Protein 5BQ1 (pdb70)

InterPro domains:
  IPR001765 Carbonic anhydrase [PF00484] (37-188)
  IPR001765 Carbonic anhydrase [PTHR11002] (2-195)
  IPR001765 Carbonic anhydrase [SM00947] (30-193)
  IPR015892 Carbonic anhydrase, prokaryotic-like, conserved site [PS00705] (82-102)
  IPR036874 Carbonic anhydrase superfamily [G3DSA:3.40.1050.10] (1-209)
  IPR036874 Carbonic anhydrase superfamily [SSF53056] (1-202)

CATH classification: 3.40.1050.10

Foldseek 3Di:
DVVVVVVVVVVVVVVVCVVPVCPCVVLVVDQAAQEEEQEAPPPLCDPCVLVVHDPRHYHYDHYQLRADDDPDVVVVVSLLCCCPPNNHQEYEREYEQPRPLLLVLVDDDDPPPCCVVSVVLVVQCVVCVVVLVVDDDSSSSSRVSSQSRQLVRLLVSCLDPSNQQCVVVPRFHKYFGWYAYSPPSDIGGPPNIDTHQVPDDPVRRDDHD

Organism: Pseudomonas aeruginosa (strain ATCC 15692 / DSM 22644 / CIP 104116 / JCM 14847 / LMG 12228 / 1C / PRS 101 / PAO1) (NCBI:txid208964)

Sequence (209 aa):
ALQQLFENNVRWAEAIKQEDPDFFAKLARQQTPEYLWIGCSDARVPANEIVGMLPGDLFVHRNVANVVLHTDLNCLSVIQFAVDVLKVKHILVTGHYGCGGVRASLHNDQLGLIDGWLRSIRDLAYEYREHLEQLPTEEERVDRLCELNVIQQVANVSHTSIVQNAWHRGQSLSVHGCIYGIKDGLWKNLNVTVSGLDQLPPQYRLSPL

Radius of gyration: 18.92 Å; Cα contacts (8 Å, |Δi|>4): 312; chains: 1; bounding box: 47×46×44 Å

B-factor: mean 32.31, std 11.55, range [16.68, 88.4]

Solvent-accessible surface area: 12139 Å² total; per-residue (Å²): 124,124,114,80,112,123,78,61,78,78,140,124,18,99,64,40,102,160,94,66,101,89,39,60,55,160,67,90,202,131,91,90,6,99,68,0,0,0,0,9,57,27,92,136,0,38,6,47,126,33,35,62,65,108,54,40,47,22,40,67,16,76,16,59,0,2,0,7,42,142,131,24,128,98,1,49,59,26,0,90,89,0,0,49,90,29,111,0,95,55,0,12,0,1,2,1,39,18,0,43,12,2,76,16,3,53,72,138,95,168,94,40,182,65,49,40,71,11,125,41,0,95,86,6,9,144,105,80,116,100,79,7,56,139,42,110,67,70,75,69,90,0,35,74,0,2,30,10,1,0,60,52,0,3,36,22,0,1,37,26,56,22,0,0,32,0,22,62,124,67,29,72,3,16,0,31,0,6,0,22,6,51,172,90,41,119,85,101,75,33,120,41,50,19,56,12,46,113,96,8,63,106,154,107,108,82,96,98,196

Nearest PDB structures (foldseek):
  5bq1-assembly1_A  TM=1.005E+00  e=5.517E-43  Pseudomonas aeruginosa
  5jj8-assembly1_A  TM=1.000E+00  e=1.913E-41  Pseudomonas aeruginosa
  4o1k-assembly1_A  TM=9.523E-01  e=3.298E-24  Sordaria macrospora
  7cxy-assembly1_B  TM=9.522E-01  e=6.533E-23  Aspergillus fumigatus Af293
  7cxx-assembly1_A  TM=9.234E-01  e=3.094E-22  Aspergillus fumigatus Af293

Structure (mmCIF, N/CA/C/O backbone):
data_5BQ1
#
_entry.id   5BQ1
#
_cell.length_a   71.874
_cell.length_b   78.114
_cell.length_c   87.707
_cell.angle_alpha   90.000
_cell.angle_beta   90.000
_cell.angle_gamma   90.000
#
_symmetry.space_group_name_H-M   'I 2 2 2'
#
loop_
_entity.id
_entity.type
_entity.pdbx_description
1 polymer 'Carbonic anhydrase'
2 non-polymer 'ZINC ION'
3 non-polymer 'CARBON DIOXIDE'
4 water water
#
loop_
_atom_site.group_PDB
_atom_site.id
_atom_site.type_symbol
_atom_site.label_atom_id
_atom_site.label_alt_id
_atom_site.label_comp_id
_atom_site.label_asym_id
_atom_site.label_entity_id
_atom_site.label_seq_id
_atom_site.pdbx_PDB_ins_code
_atom_site.Cartn_x
_atom_site.Cartn_y
_atom_site.Cartn_z
_atom_site.occupancy
_atom_site.B_iso_or_equiv
_atom_site.auth_seq_id
_atom_site.auth_comp_id
_atom_site.auth_asym_id
_atom_site.auth_atom_id
_atom_site.pdbx_PDB_model_num
ATOM 1 N N . ALA A 1 1 ? -46.478 16.439 -27.001 1.00 70.82 3 ALA A N 1
ATOM 2 C CA . ALA A 1 1 ? -47.069 15.932 -28.235 1.00 72.22 3 ALA A CA 1
ATOM 3 C C . ALA A 1 1 ? -47.474 14.468 -28.089 1.00 70.21 3 ALA A C 1
ATOM 4 O O . ALA A 1 1 ? -47.034 13.617 -28.861 1.00 73.44 3 ALA A O 1
ATOM 6 N N . LEU A 1 2 ? -48.324 14.188 -27.104 1.00 61.72 4 LEU A N 1
ATOM 7 C CA . LEU A 1 2 ? -48.721 12.821 -26.778 1.00 55.23 4 LEU A CA 1
ATOM 8 C C . LEU A 1 2 ? -49.432 12.109 -27.933 1.00 50.10 4 LEU A C 1
ATOM 9 O O . LEU A 1 2 ? -49.249 10.907 -28.136 1.00 46.39 4 LEU A O 1
ATOM 14 N N . GLN A 1 3 ? -50.237 12.850 -28.691 1.00 44.65 5 GLN A N 1
ATOM 15 C CA . GLN A 1 3 ? -51.007 12.270 -29.783 1.00 46.50 5 GLN A CA 1
ATOM 16 C C . GLN A 1 3 ? -50.103 11.597 -30.810 1.00 41.49 5 GLN A C 1
ATOM 17 O O . GLN A 1 3 ? -50.455 10.564 -31.380 1.00 40.88 5 GLN A O 1
ATOM 23 N N . GLN A 1 4 ? -48.935 12.191 -31.036 1.00 42.39 6 GLN A N 1
ATOM 24 C CA . GLN A 1 4 ? -47.965 11.658 -31.985 1.00 40.69 6 GLN A CA 1
ATOM 25 C C . GLN A 1 4 ? -47.531 10.248 -31.593 1.00 34.19 6 GLN A C 1
ATOM 26 O O . GLN A 1 4 ? -47.368 9.372 -32.440 1.00 35.24 6 GLN A O 1
ATOM 32 N N . LEU A 1 5 ? -47.358 10.030 -30.298 1.00 34.02 7 LEU A N 1
ATOM 33 C CA . LEU A 1 5 ? -46.925 8.722 -29.819 1.00 28.85 7 LEU A CA 1
ATOM 34 C C . LEU A 1 5 ? -47.983 7.653 -30.101 1.00 31.90 7 LEU A C 1
ATOM 35 O O . LEU A 1 5 ? -47.653 6.531 -30.486 1.00 31.37 7 LEU A O 1
ATOM 40 N N . PHE A 1 6 ? -49.256 7.996 -29.914 1.00 32.72 8 PHE A N 1
ATOM 41 C CA . PHE A 1 6 ? -50.328 7.064 -30.251 1.00 33.31 8 PHE A CA 1
ATOM 42 C C . PHE A 1 6 ? -50.352 6.775 -31.752 1.00 34.47 8 PHE A C 1
ATOM 43 O O . PHE A 1 6 ? -50.427 5.612 -32.159 1.00 32.49 8 PHE A O 1
ATOM 51 N N . GLU A 1 7 ? -50.265 7.825 -32.566 1.00 33.50 9 GLU A N 1
ATOM 52 C CA . GLU A 1 7 ? -50.260 7.668 -34.015 1.00 39.15 9 GLU A CA 1
ATOM 53 C C . GLU A 1 7 ? -49.071 6.817 -34.448 1.00 35.27 9 GLU A C 1
ATOM 54 O O . GLU A 1 7 ? -49.208 5.952 -35.312 1.00 37.82 9 GLU A O 1
ATOM 60 N N . ASN A 1 8 ? -47.919 7.041 -33.816 1.00 34.38 10 ASN A N 1
ATOM 61 C CA . ASN A 1 8 ? -46.727 6.248 -34.099 1.00 29.75 10 ASN A CA 1
ATOM 62 C C . ASN A 1 8 ? -46.954 4.785 -33.782 1.00 31.11 10 ASN A C 1
ATOM 63 O O . ASN A 1 8 ? -46.525 3.897 -34.5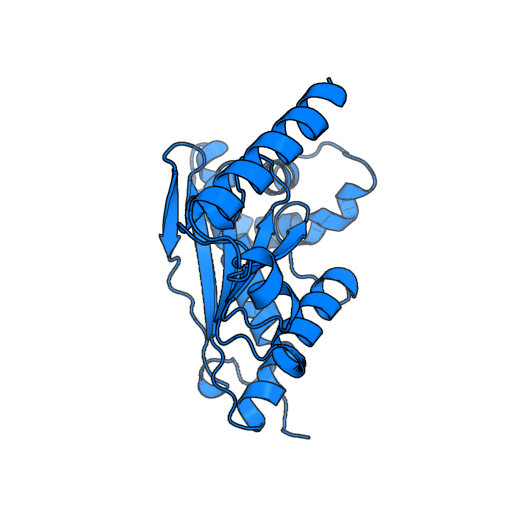29 1.00 32.23 10 ASN A O 1
ATOM 68 N N . ASN A 1 9 ? -47.607 4.540 -32.651 1.00 31.35 11 ASN A N 1
ATOM 69 C CA . ASN A 1 9 ? -47.856 3.173 -32.225 1.00 26.53 11 ASN A CA 1
ATOM 70 C C . ASN A 1 9 ? -48.724 2.411 -33.214 1.00 30.67 11 ASN A C 1
ATOM 71 O O . ASN A 1 9 ? -48.421 1.274 -33.574 1.00 32.25 11 ASN A O 1
ATOM 76 N N . VAL A 1 10 ? -49.812 3.039 -33.641 1.00 31.64 12 VAL A N 1
ATOM 77 C CA . VAL A 1 10 ? -50.706 2.417 -34.616 1.00 31.47 12 VAL A CA 1
ATOM 78 C C . VAL A 1 10 ? -49.965 2.076 -35.908 1.00 33.16 12 VAL A C 1
ATOM 79 O O . VAL A 1 10 ? -50.105 0.978 -36.433 1.00 37.31 12 VAL A O 1
ATOM 83 N N . ARG A 1 11 ? -49.145 2.999 -36.393 1.00 35.58 13 ARG A N 1
ATOM 84 C CA . ARG A 1 11 ? -48.378 2.764 -37.611 1.00 38.66 13 ARG A CA 1
ATOM 85 C C . ARG A 1 11 ? -47.366 1.631 -37.434 1.00 34.16 13 ARG A C 1
ATOM 86 O O . ARG A 1 11 ? -47.188 0.800 -38.328 1.00 38.49 13 ARG A O 1
ATOM 94 N N . TRP A 1 12 ? -46.731 1.589 -36.266 1.00 32.37 14 TRP A N 1
ATOM 95 C CA . TRP A 1 12 ? -45.727 0.579 -35.953 1.00 31.85 14 TRP A CA 1
ATOM 96 C C . TRP A 1 12 ? -46.323 -0.818 -35.915 1.00 35.58 14 TRP A C 1
ATOM 97 O O . TRP A 1 12 ? -45.795 -1.740 -36.533 1.00 34.53 14 TRP A O 1
ATOM 108 N N . ALA A 1 13 ? -47.427 -0.966 -35.190 1.00 32.41 15 ALA A N 1
ATOM 109 C CA . ALA A 1 13 ? -48.048 -2.267 -35.019 1.00 28.64 15 ALA A CA 1
ATOM 110 C C . ALA A 1 13 ? -48.563 -2.792 -36.355 1.00 31.91 15 ALA A C 1
ATOM 111 O O . ALA A 1 13 ? -48.377 -3.958 -36.674 1.00 35.64 15 ALA A O 1
ATOM 113 N N . GLU A 1 14 ? -49.201 -1.917 -37.125 1.00 31.08 16 GLU A N 1
ATOM 114 C CA . GLU A 1 14 ? -49.778 -2.305 -38.413 1.00 31.87 16 GLU A CA 1
ATOM 115 C C . GLU A 1 14 ? -48.713 -2.732 -39.417 1.00 38.23 16 GLU A C 1
ATOM 116 O O . GLU A 1 14 ? -48.893 -3.718 -40.136 1.00 37.27 16 GLU A O 1
ATOM 122 N N . ALA A 1 15 ? -47.602 -2.003 -39.457 1.00 39.40 17 ALA A N 1
ATOM 123 C CA . ALA A 1 15 ? -46.506 -2.329 -40.368 1.00 40.70 17 ALA A CA 1
ATOM 124 C C . ALA A 1 15 ? -45.931 -3.714 -40.068 1.00 43.08 17 ALA A C 1
ATOM 125 O O . ALA A 1 15 ? -45.650 -4.495 -40.980 1.00 44.28 17 ALA A O 1
ATOM 127 N N . ILE A 1 16 ? -45.771 -4.020 -38.784 1.00 36.97 18 ILE A N 1
ATOM 128 C CA . ILE A 1 16 ? -45.239 -5.311 -38.368 1.00 36.40 18 ILE A CA 1
ATOM 129 C C . ILE A 1 16 ? -46.167 -6.451 -38.772 1.00 41.65 18 ILE A C 1
ATOM 130 O O . ILE A 1 16 ? -45.714 -7.488 -39.263 1.00 43.40 18 ILE A O 1
ATOM 135 N N . LYS A 1 17 ? -47.466 -6.245 -38.587 1.00 40.62 19 LYS A N 1
ATOM 136 C CA . LYS A 1 17 ? -48.446 -7.273 -38.909 1.00 41.11 19 LYS A CA 1
ATOM 137 C C . LYS A 1 17 ? -48.503 -7.515 -40.413 1.00 45.57 19 LYS A C 1
ATOM 138 O O . LYS A 1 17 ? -48.827 -8.614 -40.859 1.00 48.98 19 LYS A O 1
ATOM 144 N N . GLN A 1 18 ? -48.192 -6.485 -41.191 1.00 40.90 20 GLN A N 1
ATOM 145 C CA . GLN A 1 18 ? -48.124 -6.632 -42.644 1.00 52.36 20 GLN A CA 1
ATOM 146 C C . GLN A 1 18 ? -46.991 -7.568 -43.063 1.00 55.63 20 GLN A C 1
ATOM 147 O O . GLN A 1 18 ? -47.135 -8.341 -44.010 1.00 58.52 20 GLN A O 1
ATOM 153 N N . GLU A 1 19 ? -45.867 -7.498 -42.357 1.00 54.86 21 GLU A N 1
ATOM 154 C CA . GLU A 1 19 ? -44.717 -8.342 -42.668 1.00 56.12 21 GLU A CA 1
ATOM 155 C C . GLU A 1 19 ? -44.827 -9.708 -41.992 1.00 53.26 21 GLU A C 1
ATOM 156 O O . GLU A 1 19 ? -44.423 -10.723 -42.561 1.00 50.14 21 GLU A O 1
ATOM 158 N N . ASP A 1 20 ? -45.372 -9.721 -40.775 1.00 45.04 22 ASP A N 1
ATOM 159 C CA . ASP A 1 20 ? -45.586 -10.950 -40.016 1.00 45.53 22 ASP A CA 1
ATOM 160 C C . ASP A 1 20 ? -46.875 -10.838 -39.211 1.00 45.11 22 ASP A C 1
ATOM 161 O O . ASP A 1 20 ? -46.861 -10.359 -38.075 1.00 40.35 22 ASP A O 1
ATOM 166 N N . PRO A 1 21 ? -47.993 -11.302 -39.784 1.00 39.73 23 PRO A N 1
ATOM 167 C CA . PRO A 1 21 ? -49.297 -11.188 -39.117 1.00 38.83 23 PRO A CA 1
ATOM 168 C C . PRO A 1 21 ? -49.370 -11.867 -37.748 1.00 40.15 23 PRO A C 1
ATOM 169 O O . PRO A 1 21 ? -50.272 -11.562 -36.971 1.00 42.27 23 PRO A O 1
ATOM 173 N N . ASP A 1 22 ? -48.441 -12.769 -37.449 1.00 37.74 24 ASP A N 1
ATOM 174 C CA . ASP A 1 22 ? -48.486 -13.488 -36.183 1.00 41.39 24 ASP A CA 1
ATOM 175 C C . ASP A 1 22 ? -47.419 -13.057 -35.183 1.00 34.33 24 ASP A C 1
ATOM 176 O O . ASP A 1 22 ? -47.238 -13.726 -34.166 1.00 34.18 24 ASP A O 1
ATOM 181 N N . PHE A 1 23 ? -46.698 -11.974 -35.471 1.00 33.82 25 PHE A N 1
ATOM 182 C CA . PHE A 1 23 ? -45.576 -11.592 -34.612 1.00 34.05 25 PHE A CA 1
ATOM 183 C C . PHE A 1 23 ? -45.995 -11.388 -33.151 1.00 27.78 25 PHE A C 1
ATOM 184 O O . PHE A 1 23 ? -45.400 -11.962 -32.236 1.00 30.15 25 PHE A O 1
ATOM 192 N N . PHE A 1 24 ? -47.028 -10.586 -32.932 1.00 31.32 26 PHE A N 1
ATOM 193 C CA . PHE A 1 24 ? -47.463 -10.312 -31.571 1.00 27.75 26 PHE A CA 1
ATOM 194 C C . PHE A 1 24 ? -48.174 -11.510 -30.956 1.00 28.37 26 PHE A C 1
ATOM 195 O O . PHE A 1 24 ? -47.966 -11.824 -29.788 1.00 30.74 26 PHE A O 1
ATOM 203 N N . ALA A 1 25 ? -48.992 -12.190 -31.756 1.00 30.91 27 ALA A N 1
ATOM 204 C CA . ALA A 1 25 ? -49.755 -13.324 -31.254 1.00 31.22 27 ALA A CA 1
ATOM 205 C C . ALA A 1 25 ? -48.833 -14.427 -30.730 1.00 29.99 27 ALA A C 1
ATOM 206 O O . ALA A 1 25 ? -49.076 -14.987 -29.662 1.00 30.75 27 ALA A O 1
ATOM 208 N N . LYS A 1 26 ? -47.782 -14.755 -31.486 1.00 32.60 28 LYS A N 1
ATOM 209 C CA . LYS A 1 26 ? -46.843 -15.772 -31.019 1.00 36.37 28 LYS A CA 1
ATOM 210 C C . LYS A 1 26 ? -46.063 -15.315 -29.785 1.00 32.84 28 LYS A C 1
ATOM 211 O O . LYS A 1 26 ? -45.926 -16.058 -28.812 1.00 33.42 28 LYS A O 1
ATOM 217 N N . LEU A 1 27 ? -45.560 -14.087 -29.827 1.00 33.26 29 LEU A N 1
ATOM 218 C CA . LEU A 1 27 ? -44.799 -13.529 -28.714 1.00 36.17 29 LEU A CA 1
ATOM 219 C C . LEU A 1 27 ? -45.603 -13.518 -27.412 1.00 32.39 29 LEU A C 1
ATOM 220 O O . LEU A 1 27 ? -45.078 -13.799 -26.325 1.00 31.06 29 LEU A O 1
ATOM 225 N N . ALA A 1 28 ? -46.891 -13.219 -27.533 1.00 28.12 30 ALA A N 1
ATOM 226 C CA . ALA A 1 28 ? -47.773 -13.102 -26.383 1.00 28.75 30 ALA A CA 1
ATOM 227 C C . ALA A 1 28 ? -47.983 -14.407 -25.631 1.00 31.28 30 ALA A C 1
ATOM 228 O O . ALA A 1 28 ? -48.413 -14.394 -24.476 1.00 32.63 30 ALA A O 1
ATOM 230 N N . ARG A 1 29 ? -47.684 -15.532 -26.277 1.00 30.35 31 ARG A N 1
ATOM 231 C CA . ARG A 1 29 ? -47.940 -16.828 -25.668 1.00 32.96 31 ARG A CA 1
ATOM 232 C C . ARG A 1 29 ? -46.918 -17.201 -24.604 1.00 41.02 31 ARG A C 1
ATOM 233 O O . ARG A 1 29 ? -47.221 -17.956 -23.678 1.00 43.93 31 ARG A O 1
ATOM 241 N N . GLN A 1 30 ? -45.709 -16.667 -24.729 1.00 39.35 32 GLN A N 1
ATOM 242 C CA . GLN A 1 30 ? -44.655 -16.988 -23.778 1.00 38.01 32 GLN A CA 1
ATOM 243 C C . GLN A 1 30 ? -43.539 -15.960 -23.809 1.00 34.00 32 GLN A C 1
ATOM 244 O O . GLN A 1 30 ? -43.193 -15.439 -24.860 1.00 38.24 32 GLN A O 1
ATOM 250 N N . GLN A 1 31 ? -42.987 -15.675 -22.634 1.00 36.44 33 GLN A N 1
ATOM 251 C CA . GLN A 1 31 ? -41.831 -14.809 -22.528 1.00 31.06 33 GLN A CA 1
ATOM 252 C C . GLN A 1 31 ? -40.559 -15.654 -22.421 1.00 28.35 33 GLN A C 1
ATOM 253 O O . GLN A 1 31 ? -40.385 -16.381 -21.442 1.00 34.26 33 GLN A O 1
ATOM 259 N N . THR A 1 32 ? -39.668 -15.562 -23.409 1.00 32.03 34 THR A N 1
ATOM 260 C CA . THR A 1 32 ? -38.453 -16.394 -23.402 1.00 32.13 34 THR A CA 1
ATOM 261 C C . THR A 1 32 ? -37.147 -15.668 -23.739 1.00 29.49 34 THR A C 1
ATOM 262 O O . THR A 1 32 ? -36.356 -16.148 -24.560 1.00 32.18 34 THR A O 1
ATOM 266 N N . PRO A 1 33 ? -36.891 -14.524 -23.086 1.00 27.46 35 PRO A N 1
ATOM 267 C CA . PRO A 1 33 ? -35.649 -13.816 -23.393 1.00 24.66 35 PRO A CA 1
ATOM 268 C C . PRO A 1 33 ? -34.447 -14.561 -22.838 1.00 26.63 35 PRO A C 1
ATOM 269 O O . PRO A 1 33 ? -34.558 -15.188 -21.785 1.00 28.46 35 PRO A O 1
ATOM 273 N N . GLU A 1 34 ? -33.320 -14.488 -23.538 1.00 28.34 36 GLU A N 1
ATOM 274 C CA . GLU A 1 34 ? -32.098 -15.114 -23.059 1.00 29.14 36 GLU A CA 1
ATOM 275 C C . GLU A 1 34 ? -31.238 -14.161 -22.250 1.00 27.29 36 GLU A C 1
ATOM 276 O O . GLU A 1 34 ? -30.268 -14.591 -21.639 1.00 26.21 36 GLU A O 1
ATOM 282 N N . TYR A 1 35 ? -31.615 -12.879 -22.221 1.00 23.46 37 TYR A N 1
ATOM 283 C CA . TYR A 1 35 ? -30.806 -11.829 -21.588 1.00 23.46 37 TYR A CA 1
ATOM 284 C C . TYR A 1 35 ? -31.626 -10.977 -20.641 1.00 22.62 37 TYR A C 1
ATOM 285 O O . TYR A 1 35 ? -32.789 -10.673 -20.945 1.00 23.73 37 TYR A O 1
ATOM 294 N N . LEU A 1 36 ? -31.000 -10.570 -19.527 1.00 21.21 38 LEU A N 1
ATOM 295 C CA . LEU A 1 36 ? -31.427 -9.432 -18.717 1.00 21.01 38 LEU A CA 1
ATOM 296 C C . LEU A 1 36 ? -30.445 -8.278 -18.900 1.00 21.52 38 LEU A C 1
ATOM 297 O O . LEU A 1 36 ? -29.245 -8.462 -18.719 1.00 23.26 38 LEU A O 1
ATOM 302 N N . TRP A 1 37 ? -30.968 -7.119 -19.298 1.00 18.25 39 TRP A N 1
ATOM 303 C CA . TRP A 1 37 ? -30.211 -5.869 -19.375 1.00 19.15 39 TRP A CA 1
ATOM 304 C C . TRP A 1 37 ? -30.447 -5.035 -18.127 1.00 20.31 39 TRP A C 1
ATOM 305 O O . TRP A 1 37 ? -31.593 -4.733 -17.804 1.00 22.37 39 TRP A O 1
ATOM 316 N N . ILE A 1 38 ? -29.368 -4.658 -17.441 1.00 20.07 40 ILE A N 1
ATOM 317 C CA . ILE A 1 38 ? -29.434 -3.695 -16.341 1.00 18.11 40 ILE A CA 1
ATOM 318 C C . ILE A 1 38 ? -28.653 -2.477 -16.800 1.00 20.71 40 ILE A C 1
ATOM 319 O O . ILE A 1 38 ? -27.446 -2.555 -17.030 1.00 22.42 40 ILE A O 1
ATOM 324 N N . GLY A 1 39 ? -29.337 -1.359 -16.982 1.00 17.77 41 GLY A N 1
ATOM 325 C CA . GLY A 1 39 ? -28.653 -0.191 -17.499 1.00 17.21 41 GLY A CA 1
ATOM 326 C C . GLY A 1 39 ? -29.220 1.094 -16.955 1.00 19.42 41 GLY A C 1
ATOM 327 O O . GLY A 1 39 ? -30.060 1.079 -16.062 1.00 19.86 41 GLY A O 1
ATOM 328 N N . CYS A 1 40 ? -28.713 2.209 -17.459 1.00 18.65 42 CYS A N 1
ATOM 329 C CA . CYS A 1 40 ? -29.150 3.515 -16.977 1.00 19.52 42 CYS A CA 1
ATOM 330 C C . CYS A 1 40 ? -30.451 3.920 -17.641 1.00 18.87 42 CYS A C 1
ATOM 331 O O . CYS A 1 40 ? -30.717 3.573 -18.792 1.00 21.37 42 CYS A O 1
ATOM 334 N N . SER A 1 41 ? -31.259 4.672 -16.904 1.00 19.71 43 SER A N 1
ATOM 335 C CA . SER A 1 41 ? -32.476 5.275 -17.435 1.00 20.21 43 SER A CA 1
ATOM 336 C C . SER A 1 41 ? -32.253 6.282 -18.560 1.00 20.17 43 SER A C 1
ATOM 337 O O . SER A 1 41 ? -33.193 6.581 -19.286 1.00 19.90 43 SER A O 1
ATOM 340 N N . ASP A 1 42 ? -31.030 6.806 -18.668 1.00 20.59 44 ASP A N 1
ATOM 341 C CA . ASP A 1 42 ? -30.633 7.792 -19.688 1.00 22.34 44 ASP A CA 1
ATOM 342 C C . ASP A 1 42 ? -31.287 7.485 -21.027 1.00 20.64 44 ASP A C 1
ATOM 343 O O . ASP A 1 42 ? -31.156 6.383 -21.559 1.00 22.06 44 ASP A O 1
ATOM 348 N N . ALA A 1 43 ? -31.993 8.474 -21.557 1.00 21.08 45 ALA A N 1
ATOM 349 C CA . ALA A 1 43 ? -32.790 8.286 -22.759 1.00 20.66 45 ALA A CA 1
ATOM 350 C C . ALA A 1 43 ? -31.940 7.872 -23.951 1.00 24.50 45 ALA A C 1
ATOM 351 O O . ALA A 1 43 ? -32.442 7.307 -24.921 1.00 24.94 45 ALA A O 1
ATOM 353 N N . ARG A 1 44 ? -30.647 8.160 -23.876 1.00 22.60 46 ARG A N 1
ATOM 354 C CA . ARG A 1 44 ? -29.747 7.876 -24.983 1.00 23.54 46 ARG A CA 1
ATOM 355 C C . ARG A 1 44 ? -29.246 6.434 -25.004 1.00 24.44 46 ARG A C 1
ATOM 356 O O . ARG A 1 44 ? -28.504 6.052 -25.910 1.00 24.92 46 ARG A O 1
ATOM 364 N N . VAL A 1 45 ? -29.668 5.620 -24.033 1.00 23.01 47 VAL A N 1
ATOM 365 C CA . VAL A 1 45 ? -29.160 4.257 -23.955 1.00 20.60 47 VAL A CA 1
ATOM 366 C C . VAL A 1 45 ? -30.274 3.187 -23.936 1.00 22.60 47 VAL A C 1
ATOM 367 O O . VAL A 1 45 ? -30.365 2.384 -23.007 1.00 22.90 47 VAL A O 1
ATOM 371 N N . PRO A 1 46 ? -31.105 3.139 -24.990 1.00 23.67 48 PRO A N 1
ATOM 372 C CA . PRO A 1 46 ? -32.142 2.098 -25.034 1.00 24.89 48 PRO A CA 1
ATOM 373 C C . PRO A 1 46 ? -31.559 0.743 -25.410 1.00 25.41 48 PRO A C 1
ATOM 374 O O . PRO A 1 46 ? -30.804 0.639 -26.369 1.00 25.94 48 PRO A O 1
ATOM 378 N N . ALA A 1 47 ? -31.948 -0.297 -24.686 1.00 24.85 49 ALA A N 1
ATOM 379 C CA . ALA A 1 47 ? -31.295 -1.597 -24.786 1.00 26.84 49 ALA A CA 1
ATOM 380 C C . ALA A 1 47 ? -31.421 -2.264 -26.156 1.00 28.74 49 ALA A C 1
ATOM 381 O O . ALA A 1 47 ? -30.416 -2.646 -26.762 1.00 25.82 49 ALA A O 1
ATOM 383 N N . ASN A 1 48 ? -32.648 -2.443 -26.635 1.00 25.30 50 ASN A N 1
ATOM 384 C CA . ASN A 1 48 ? -32.854 -3.202 -27.869 1.00 25.70 50 ASN A CA 1
ATOM 385 C C . ASN A 1 48 ? -32.096 -2.650 -29.062 1.00 27.95 50 ASN A C 1
ATOM 386 O O . ASN A 1 48 ? -31.458 -3.409 -29.790 1.00 29.36 50 ASN A O 1
ATOM 391 N N . GLU A 1 49 ? -32.151 -1.333 -29.255 1.00 28.60 51 GLU A N 1
ATOM 392 C CA . GLU A 1 49 ? -31.514 -0.714 -30.416 1.00 27.30 51 GLU A CA 1
ATOM 393 C C . GLU A 1 49 ? -30.016 -0.953 -30.420 1.00 27.09 51 GLU A C 1
ATOM 394 O O . GLU A 1 49 ? -29.434 -1.304 -31.444 1.00 27.15 51 GLU A O 1
ATOM 400 N N . ILE A 1 50 ? -29.397 -0.760 -29.261 1.00 25.36 52 ILE A N 1
ATOM 401 C CA . ILE A 1 50 ? -27.947 -0.801 -29.146 1.00 26.02 52 ILE A CA 1
ATOM 402 C C . ILE A 1 50 ? -27.371 -2.165 -29.518 1.00 28.04 52 ILE A C 1
ATOM 403 O O . ILE A 1 50 ? -26.296 -2.236 -30.115 1.00 27.53 52 ILE A O 1
ATOM 408 N N . VAL A 1 51 ? -28.090 -3.245 -29.217 1.00 27.27 53 VAL A N 1
ATOM 409 C CA . VAL A 1 51 ? -27.585 -4.575 -29.548 1.00 28.51 53 VAL A CA 1
ATOM 410 C C . VAL A 1 51 ? -28.425 -5.285 -30.610 1.00 28.04 53 VAL A C 1
ATOM 411 O O . VAL A 1 51 ? -28.351 -6.502 -30.752 1.00 29.95 53 VAL A O 1
ATOM 415 N N . GLY A 1 52 ? -29.202 -4.512 -31.364 1.00 28.20 54 GLY A N 1
ATOM 416 C CA . GLY A 1 52 ? -29.907 -5.021 -32.530 1.00 30.27 54 GLY A CA 1
ATOM 417 C C . GLY A 1 52 ? -30.942 -6.088 -32.225 1.00 30.66 54 GLY A C 1
ATOM 418 O O . GLY A 1 52 ? -31.138 -7.011 -33.026 1.00 33.21 54 GLY A O 1
ATOM 419 N N . MET A 1 53 ? -31.611 -5.958 -31.079 1.00 31.53 55 MET A N 1
ATOM 420 C CA . MET A 1 53 ? -32.589 -6.958 -30.640 1.00 28.58 55 MET A CA 1
ATOM 421 C C . MET A 1 53 ? -34.023 -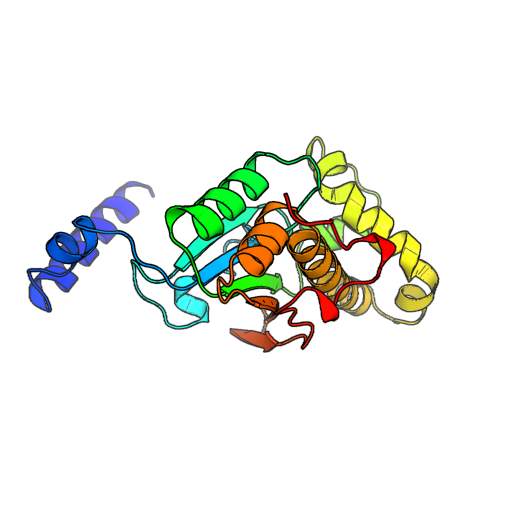6.545 -30.914 1.00 32.84 55 MET A C 1
ATOM 422 O O . MET A 1 53 ? -34.309 -5.386 -31.235 1.00 32.62 55 MET A O 1
ATOM 427 N N . LEU A 1 54 ? -34.917 -7.519 -30.770 1.00 29.82 56 LEU A N 1
ATOM 428 C CA . LEU A 1 54 ? -36.326 -7.349 -31.075 1.00 27.87 56 LEU A CA 1
ATOM 429 C C . LEU A 1 54 ? -37.164 -7.461 -29.816 1.00 26.90 56 LEU A C 1
ATOM 430 O O . LEU A 1 54 ? -36.698 -7.994 -28.808 1.00 27.35 56 LEU A O 1
ATOM 435 N N . PRO A 1 55 ? -38.413 -6.971 -29.869 1.00 27.67 57 PRO A N 1
ATOM 436 C CA . PRO A 1 55 ? -39.335 -7.239 -28.761 1.00 28.71 57 PRO A CA 1
ATOM 437 C C . PRO A 1 55 ? -39.358 -8.734 -28.426 1.00 28.38 57 PRO A C 1
ATOM 438 O O . PRO A 1 55 ? -39.436 -9.567 -29.330 1.00 28.75 57 PRO A O 1
ATOM 442 N N . GLY A 1 56 ? -39.242 -9.051 -27.138 1.00 26.30 58 GLY A N 1
ATOM 443 C CA . GLY A 1 56 ? -39.171 -10.416 -26.674 1.00 26.47 58 GLY A CA 1
ATOM 444 C C . GLY A 1 56 ? -37.778 -10.914 -26.314 1.00 25.08 58 GLY A C 1
ATOM 445 O O . GLY A 1 56 ? -37.667 -11.931 -25.635 1.00 27.16 58 GLY A O 1
ATOM 446 N N . ASP A 1 57 ? -36.732 -10.201 -26.740 1.00 26.59 59 ASP 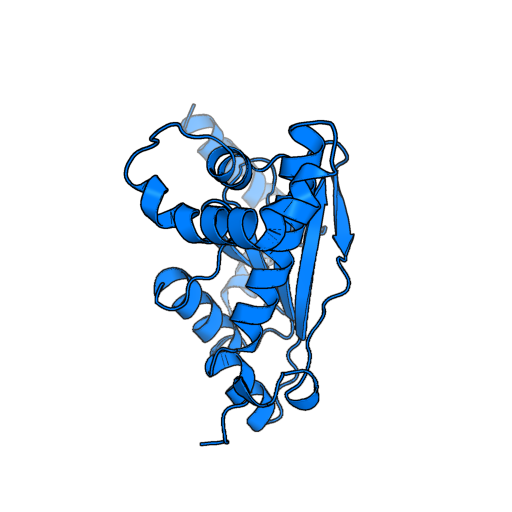A N 1
ATOM 447 C CA . ASP A 1 57 ? -35.354 -10.699 -26.619 1.00 26.83 59 ASP A CA 1
ATOM 448 C C . ASP A 1 57 ? -34.637 -10.321 -25.325 1.00 26.33 59 ASP A C 1
ATOM 449 O O . ASP A 1 57 ? -33.797 -11.084 -24.838 1.00 26.70 59 ASP A O 1
ATOM 454 N N . LEU A 1 58 ? -34.957 -9.144 -24.787 1.00 24.39 60 LEU A N 1
ATOM 455 C CA . LEU A 1 58 ? -34.262 -8.584 -23.625 1.00 21.64 60 LEU A CA 1
ATOM 456 C C . LEU A 1 58 ? -35.218 -8.200 -22.506 1.00 20.86 60 LEU A C 1
ATOM 457 O O . LEU A 1 58 ? -36.024 -7.271 -22.667 1.00 22.97 60 LEU A O 1
ATOM 462 N N . PHE A 1 59 ? -35.122 -8.901 -21.378 1.00 21.81 61 PHE A N 1
ATOM 463 C CA . PHE A 1 59 ? -35.738 -8.479 -20.116 1.00 19.36 61 PHE A CA 1
ATOM 464 C C . PHE A 1 59 ? -34.944 -7.258 -19.650 1.00 20.02 61 PHE A C 1
ATOM 465 O O . PHE A 1 59 ? -33.723 -7.301 -19.700 1.00 21.84 61 PHE A O 1
ATOM 473 N N . VAL A 1 60 ? -35.604 -6.179 -19.215 1.00 19.10 62 VAL A N 1
ATOM 474 C CA . VAL A 1 60 ? -34.884 -4.915 -18.959 1.00 18.85 62 VAL A CA 1
ATOM 475 C C . VAL A 1 60 ? -35.174 -4.281 -17.607 1.00 21.58 62 VAL A C 1
ATOM 476 O O . VAL A 1 60 ? -36.334 -4.155 -17.204 1.00 20.66 62 VAL A O 1
ATOM 480 N N . HIS A 1 61 ? -34.111 -3.868 -16.910 1.00 18.76 63 HIS A N 1
ATOM 481 C CA . HIS A 1 61 ? -34.236 -2.945 -15.787 1.00 16.96 63 HIS A CA 1
ATOM 482 C C . HIS A 1 61 ? -33.382 -1.751 -16.092 1.00 19.26 63 HIS A C 1
ATOM 483 O O . HIS A 1 61 ? -32.239 -1.912 -16.484 1.00 19.40 63 HIS A O 1
ATOM 490 N N . ARG A 1 62 ? -33.934 -0.557 -15.920 1.00 18.65 64 ARG A N 1
ATOM 491 C CA . ARG A 1 62 ? -33.129 0.660 -16.039 1.00 19.39 64 ARG A CA 1
ATOM 492 C C . ARG A 1 62 ? -33.403 1.556 -14.856 1.00 19.66 64 ARG A C 1
ATOM 493 O O . ARG A 1 62 ? -34.550 1.709 -14.455 1.00 19.63 64 ARG A O 1
ATOM 501 N N . ASN A 1 63 ? -32.341 2.118 -14.288 1.00 17.21 65 ASN A N 1
ATOM 502 C CA . ASN A 1 63 ? -32.447 3.003 -13.134 1.00 18.36 65 ASN A CA 1
ATOM 503 C C . ASN A 1 63 ? -31.368 4.073 -13.229 1.00 19.62 65 ASN A C 1
ATOM 504 O O . ASN A 1 63 ? -30.567 4.058 -14.171 1.00 19.97 65 ASN A O 1
ATOM 509 N N . VAL A 1 64 ? -31.353 5.030 -12.302 1.00 16.68 66 VAL A N 1
ATOM 510 C CA . VAL A 1 64 ? -30.359 6.102 -12.395 1.00 19.23 66 VAL A CA 1
ATOM 511 C C . VAL A 1 64 ? -28.961 5.548 -12.128 1.00 20.53 66 VAL A C 1
ATOM 512 O O . VAL A 1 64 ? -28.676 5.074 -11.031 1.00 19.65 66 VAL A O 1
ATOM 516 N N . ALA A 1 65 ? -28.110 5.619 -13.151 1.00 20.58 67 ALA A N 1
ATOM 517 C CA . ALA A 1 65 ? -26.713 5.176 -13.123 1.00 20.91 67 ALA A CA 1
ATOM 518 C C . ALA A 1 65 ? -26.505 3.666 -12.946 1.00 19.74 67 ALA A C 1
ATOM 519 O O . ALA A 1 65 ? -25.411 3.236 -12.581 1.00 21.29 67 ALA A O 1
ATOM 521 N N . ASN A 1 66 ? -27.522 2.861 -13.276 1.00 18.42 68 ASN A N 1
ATOM 522 C CA . ASN A 1 66 ? -27.389 1.406 -13.397 1.00 19.20 68 ASN A CA 1
ATOM 523 C C . ASN A 1 66 ? -26.679 0.776 -12.198 1.00 20.35 68 ASN A C 1
ATOM 524 O O . ASN A 1 66 ? -25.732 -0.006 -12.363 1.00 21.07 68 ASN A O 1
ATOM 529 N N . VAL A 1 67 ? -27.165 1.098 -11.004 1.00 19.70 69 VAL A N 1
ATOM 530 C CA . VAL A 1 67 ? -26.609 0.509 -9.786 1.00 18.80 69 VAL A CA 1
ATOM 531 C C . VAL A 1 67 ? -27.455 -0.660 -9.307 1.00 21.44 69 VAL A C 1
ATOM 532 O O . VAL A 1 67 ? -28.668 -0.708 -9.514 1.00 19.63 69 VAL A O 1
ATOM 536 N N . VAL A 1 68 ? -26.788 -1.611 -8.663 1.00 18.26 70 VAL A N 1
ATOM 537 C CA . VAL A 1 68 ? -27.431 -2.790 -8.130 1.00 18.02 70 VAL A CA 1
ATOM 538 C C . VAL A 1 68 ? -27.127 -2.816 -6.638 1.00 20.28 70 VAL A C 1
ATOM 539 O O . VAL A 1 68 ? -26.071 -3.281 -6.206 1.00 20.89 70 VAL A O 1
ATOM 543 N N . LEU A 1 69 ? -28.047 -2.274 -5.857 1.00 18.97 71 LEU A N 1
ATOM 544 C CA . LEU A 1 69 ? -27.786 -2.035 -4.432 1.00 19.21 71 LEU A CA 1
ATOM 545 C C . LEU A 1 69 ? -28.293 -3.188 -3.581 1.00 18.57 71 LEU A C 1
ATOM 546 O O . LEU A 1 69 ? -29.291 -3.822 -3.916 1.00 20.89 71 LEU A O 1
ATOM 551 N N . HIS A 1 70 ? -27.615 -3.446 -2.460 1.00 19.63 72 HIS A N 1
ATOM 552 C CA . HIS A 1 70 ? -27.827 -4.701 -1.720 1.00 19.71 72 HIS A CA 1
ATOM 553 C C . HIS A 1 70 ? -29.239 -4.872 -1.193 1.00 19.04 72 HIS A C 1
ATOM 554 O O . HIS A 1 70 ? -29.752 -5.998 -1.132 1.00 20.50 72 HIS A O 1
ATOM 561 N N . THR A 1 71 ? -29.873 -3.767 -0.807 1.00 19.11 73 THR A N 1
ATOM 562 C CA . THR A 1 71 ? -31.220 -3.867 -0.264 1.00 20.54 73 THR A CA 1
ATOM 563 C C . THR A 1 71 ? -32.265 -3.222 -1.151 1.00 21.88 73 THR A C 1
ATOM 564 O O . THR A 1 71 ? -33.348 -2.900 -0.696 1.00 21.92 73 THR A O 1
ATOM 568 N N . ASP A 1 72 ? -31.951 -3.065 -2.430 1.00 19.65 74 ASP A N 1
ATOM 569 C CA . ASP A 1 72 ? -32.944 -2.552 -3.371 1.00 20.22 74 ASP A CA 1
ATOM 570 C C . ASP A 1 72 ? -33.787 -3.679 -3.927 1.00 19.96 74 ASP A C 1
ATOM 571 O O . ASP A 1 72 ? -33.357 -4.387 -4.851 1.00 20.72 74 ASP A O 1
ATOM 576 N N . LEU A 1 73 ? -34.994 -3.851 -3.394 1.00 20.38 75 LEU A N 1
ATOM 577 C CA . LEU A 1 73 ? -35.844 -4.942 -3.831 1.00 18.34 75 LEU A CA 1
ATOM 578 C C . LEU A 1 73 ? -36.380 -4.742 -5.256 1.00 19.89 75 LEU A C 1
ATOM 579 O O . LEU A 1 73 ? -36.843 -5.692 -5.873 1.00 20.45 75 LEU A O 1
ATOM 584 N N . ASN A 1 74 ? -36.329 -3.512 -5.774 1.00 18.25 76 ASN A N 1
ATOM 585 C CA . ASN A 1 74 ? -36.742 -3.258 -7.159 1.00 17.44 76 ASN A CA 1
ATOM 586 C C . ASN A 1 74 ? -35.851 -4.043 -8.138 1.00 18.23 76 ASN A C 1
ATOM 587 O O . ASN A 1 74 ? -36.314 -4.942 -8.856 1.00 18.98 76 ASN A O 1
ATOM 592 N N . CYS A 1 75 ? -34.569 -3.705 -8.159 1.00 19.88 77 CYS A N 1
ATOM 593 C CA . CYS A 1 75 ? -33.639 -4.412 -9.027 1.00 20.91 77 CYS A CA 1
ATOM 594 C C . CYS A 1 75 ? -33.498 -5.887 -8.630 1.00 23.20 77 CYS A C 1
ATOM 595 O O . CYS A 1 75 ? -33.391 -6.762 -9.495 1.00 21.54 77 CYS A O 1
ATOM 598 N N . LEU A 1 76 ? -33.522 -6.177 -7.329 1.00 20.67 78 LEU A N 1
ATOM 599 C CA . LEU A 1 76 ? -33.363 -7.556 -6.888 1.00 21.03 78 LEU A CA 1
ATOM 600 C C . LEU A 1 76 ? -34.515 -8.428 -7.394 1.00 22.26 78 LEU A C 1
ATOM 601 O O . LEU A 1 76 ? -34.299 -9.563 -7.801 1.00 21.50 78 LEU A O 1
ATOM 606 N N . SER A 1 77 ? -35.728 -7.882 -7.415 1.00 20.88 79 SER A N 1
ATOM 607 C CA . SER A 1 77 ? -36.880 -8.610 -7.926 1.00 20.17 79 SER A CA 1
ATOM 608 C C . SER A 1 77 ? -36.774 -8.875 -9.432 1.00 20.43 79 SER A C 1
ATOM 609 O O . SER A 1 77 ? -37.184 -9.944 -9.901 1.00 22.25 79 SER A O 1
ATOM 612 N N . VAL A 1 78 ? -36.234 -7.910 -10.183 1.00 20.06 80 VAL A N 1
ATOM 613 C CA . VAL A 1 78 ? -35.985 -8.138 -11.611 1.00 19.82 80 VAL A CA 1
ATOM 614 C C . VAL A 1 78 ? -34.989 -9.273 -11.793 1.00 19.66 80 VAL A C 1
ATOM 615 O O . VAL A 1 78 ? -35.203 -10.163 -12.606 1.00 21.95 80 VAL A O 1
ATOM 619 N N . ILE A 1 79 ? -33.905 -9.249 -11.023 1.00 20.89 81 ILE A N 1
ATOM 620 C CA . ILE A 1 79 ? -32.893 -10.303 -11.121 1.00 20.23 81 ILE A CA 1
ATOM 621 C C . ILE A 1 79 ? -33.484 -11.666 -10.751 1.00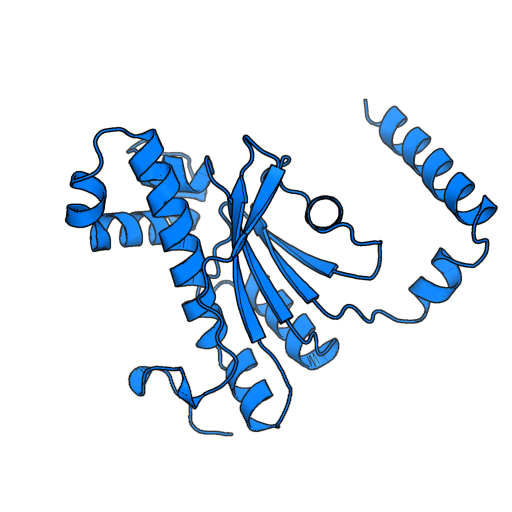 22.49 81 ILE A C 1
ATOM 622 O O . ILE A 1 79 ? -33.252 -12.671 -11.448 1.00 23.79 81 ILE A O 1
ATOM 627 N N . GLN A 1 80 ? -34.276 -11.710 -9.680 1.00 22.62 82 GLN A N 1
ATOM 628 C CA . GLN A 1 80 ? -34.853 -12.978 -9.247 1.00 22.53 82 GLN A CA 1
ATOM 629 C C . GLN A 1 80 ? -35.811 -13.544 -10.292 1.00 25.69 82 GLN A C 1
ATOM 630 O O . GLN A 1 80 ? -35.774 -14.732 -10.591 1.00 26.21 82 GLN A O 1
ATOM 636 N N . PHE A 1 81 ? -36.677 -12.695 -10.842 1.00 24.65 83 PHE A N 1
ATOM 637 C CA . PHE A 1 81 ? -37.613 -13.135 -11.878 1.00 25.35 83 PHE A CA 1
ATOM 638 C C . PHE A 1 81 ? -36.852 -13.637 -13.109 1.00 28.65 83 PHE A C 1
ATOM 639 O O . PHE A 1 81 ? -37.164 -14.685 -13.676 1.00 26.57 83 PHE A O 1
ATOM 647 N N . ALA A 1 82 ? -35.838 -12.880 -13.507 1.00 23.23 84 ALA A N 1
ATOM 648 C CA . ALA A 1 82 ? -35.037 -13.212 -14.672 1.00 22.25 84 ALA A CA 1
ATOM 649 C C . ALA A 1 82 ? -34.297 -14.525 -14.507 1.00 24.24 84 ALA A C 1
ATOM 650 O O . ALA A 1 82 ? -34.278 -15.354 -15.422 1.00 24.65 84 ALA A O 1
ATOM 652 N N . VAL A 1 83 ? -33.682 -14.717 -13.347 1.00 23.99 85 VAL A N 1
ATOM 653 C CA . VAL A 1 83 ? -32.873 -15.919 -13.120 1.00 23.44 85 VAL A CA 1
ATOM 654 C C . VAL A 1 83 ? -33.735 -17.143 -12.785 1.00 23.61 85 VAL A C 1
ATOM 655 O O . VAL A 1 83 ? -33.526 -18.215 -13.366 1.00 27.36 85 VAL A O 1
ATOM 659 N N . ASP A 1 84 ? -34.702 -16.992 -11.879 1.00 26.69 86 ASP A N 1
ATOM 660 C CA . ASP A 1 84 ? -35.480 -18.144 -11.394 1.00 28.07 86 ASP A CA 1
ATOM 661 C C . ASP A 1 84 ? -36.674 -18.515 -12.271 1.00 34.13 86 ASP A C 1
ATOM 662 O O . ASP A 1 84 ? -36.986 -19.701 -12.431 1.00 35.33 86 ASP A O 1
ATOM 667 N N . VAL A 1 85 ? -37.363 -17.514 -12.810 1.00 30.88 87 VAL A N 1
ATOM 668 C CA . VAL A 1 85 ? -38.562 -17.770 -13.613 1.00 31.34 87 VAL A CA 1
ATOM 669 C C . VAL A 1 85 ? -38.250 -17.871 -15.115 1.00 32.38 87 VAL A C 1
ATOM 670 O O . VAL A 1 85 ? -38.573 -18.864 -15.770 1.00 34.38 87 VAL A O 1
ATOM 674 N N . LEU A 1 86 ? -37.613 -16.840 -15.663 1.00 29.70 88 LEU A N 1
ATOM 675 C CA . LEU A 1 86 ? -37.315 -16.816 -17.084 1.00 25.54 88 LEU A CA 1
ATOM 676 C C . LEU A 1 86 ? -36.082 -17.641 -17.445 1.00 25.14 88 LEU A C 1
ATOM 677 O O . LEU A 1 86 ? -35.934 -18.077 -18.586 1.00 31.19 88 LEU A O 1
ATOM 682 N N . LYS A 1 87 ? -35.202 -17.827 -16.466 1.00 28.91 89 LYS A N 1
ATOM 683 C CA . LYS A 1 87 ? -33.935 -18.542 -16.647 1.00 26.72 89 LYS A CA 1
ATOM 684 C C . LYS A 1 87 ? -33.113 -17.952 -17.786 1.00 28.50 89 LYS A C 1
ATOM 685 O O . LYS A 1 87 ? -32.654 -18.673 -18.674 1.00 30.92 89 LYS A O 1
ATOM 691 N N . VAL A 1 88 ? -32.945 -16.626 -17.766 1.00 25.42 90 VAL A N 1
ATOM 692 C CA . VAL A 1 88 ? -32.050 -15.975 -18.703 1.00 25.61 90 VAL A CA 1
ATOM 693 C C . VAL A 1 88 ? -30.659 -16.565 -18.548 1.00 26.82 90 VAL A C 1
ATOM 694 O O . VAL A 1 88 ? -30.282 -17.024 -17.473 1.00 27.93 90 VAL A O 1
ATOM 698 N N . LYS A 1 89 ? -29.902 -16.569 -19.629 1.00 26.47 91 LYS A N 1
ATOM 699 C CA . LYS A 1 89 ? -28.574 -17.164 -19.606 1.00 26.79 91 LYS A CA 1
ATOM 700 C C . LYS A 1 89 ? -27.493 -16.118 -19.369 1.00 27.43 91 LYS A C 1
ATOM 701 O O . LYS A 1 89 ? -26.357 -16.452 -19.032 1.00 29.31 91 LYS A O 1
ATOM 707 N N . HIS A 1 90 ? -27.857 -14.847 -19.524 1.00 26.81 92 HIS A N 1
ATOM 708 C CA . HIS A 1 90 ? -26.893 -13.756 -19.428 1.00 24.01 92 HIS A CA 1
ATOM 709 C C . HIS A 1 90 ? -27.502 -12.562 -18.753 1.00 25.59 92 HIS A C 1
ATOM 710 O O . HIS A 1 90 ? -28.631 -12.197 -19.062 1.00 26.29 92 HIS A O 1
ATOM 717 N N . ILE A 1 91 ? -26.752 -11.955 -17.837 1.00 23.64 93 ILE A N 1
ATOM 718 C CA . ILE A 1 91 ? -27.113 -10.656 -17.283 1.00 23.35 93 ILE A CA 1
ATOM 719 C C . ILE A 1 91 ? -26.104 -9.650 -17.814 1.00 26.74 93 ILE A C 1
ATOM 720 O O . ILE A 1 91 ? -24.893 -9.805 -17.611 1.00 25.31 93 ILE A O 1
ATOM 725 N N . LEU A 1 92 ? -26.608 -8.648 -18.530 1.00 21.37 94 LEU A N 1
ATOM 726 C CA . LEU A 1 92 ? -25.764 -7.616 -19.122 1.00 23.63 94 LEU A CA 1
ATOM 727 C C . LEU A 1 92 ? -25.846 -6.356 -18.291 1.00 24.61 94 LEU A C 1
ATOM 728 O O . LEU A 1 92 ? -26.826 -5.624 -18.395 1.00 24.49 94 LEU A O 1
ATOM 733 N N . VAL A 1 93 ? -24.845 -6.105 -17.453 1.00 22.42 95 VAL A N 1
ATOM 734 C CA . VAL A 1 93 ? -24.774 -4.835 -16.738 1.00 19.63 95 VAL A CA 1
ATOM 735 C C . VAL A 1 93 ? -24.110 -3.831 -17.664 1.00 23.17 95 VAL A C 1
ATOM 736 O O . VAL A 1 93 ? -22.925 -3.953 -17.969 1.00 24.20 95 VAL A O 1
ATOM 740 N N . THR A 1 94 ? -24.876 -2.862 -18.139 1.00 19.83 96 THR A N 1
ATOM 741 C CA . THR A 1 94 ? -24.347 -1.906 -19.105 1.00 20.55 96 THR A CA 1
ATOM 742 C C . THR A 1 94 ? -24.389 -0.513 -18.524 1.00 21.88 96 THR A C 1
ATOM 743 O O . THR A 1 94 ? -25.468 0.027 -18.287 1.00 23.17 96 THR A O 1
ATOM 747 N N . GLY A 1 95 ? -23.217 0.069 -18.281 1.00 21.56 97 GLY A N 1
ATOM 748 C CA . GLY A 1 95 ? -23.136 1.480 -17.927 1.00 21.97 97 GLY A CA 1
ATOM 749 C C . GLY A 1 95 ? -22.853 2.258 -19.199 1.00 21.17 97 GLY A C 1
ATOM 750 O O . GLY A 1 95 ? -22.832 1.696 -20.291 1.00 22.56 97 GLY A O 1
ATOM 751 N N . HIS A 1 96 ? -22.649 3.561 -19.071 1.00 21.40 98 HIS A N 1
ATOM 752 C CA . HIS A 1 96 ? -22.316 4.342 -20.250 1.00 20.58 98 HIS A CA 1
ATOM 753 C C . HIS A 1 96 ? -21.440 5.531 -19.885 1.00 21.45 98 HIS A C 1
ATOM 754 O O . HIS A 1 96 ? -21.509 6.072 -18.775 1.00 23.91 98 HIS A O 1
ATOM 761 N N . TYR A 1 97 ? -20.587 5.921 -20.823 1.00 24.09 99 TYR A N 1
ATOM 762 C CA . TYR A 1 97 ? -19.759 7.084 -20.604 1.00 23.16 99 TYR A CA 1
ATOM 763 C C . TYR A 1 97 ? -20.638 8.326 -20.558 1.00 25.01 99 TYR A C 1
ATOM 764 O O . TYR A 1 97 ? -21.726 8.344 -21.136 1.00 24.78 99 TYR A O 1
ATOM 773 N N . GLY A 1 98 ? -20.176 9.350 -19.848 1.00 26.04 100 GLY A N 1
ATOM 774 C CA . GLY A 1 98 ? -20.908 10.600 -19.765 1.00 28.44 100 GLY A CA 1
ATOM 775 C C . GLY A 1 98 ? -22.179 10.507 -18.939 1.00 27.80 100 GLY A C 1
ATOM 776 O O . GLY A 1 98 ? -23.072 11.352 -19.069 1.00 29.34 100 GLY A O 1
ATOM 777 N N . CYS A 1 99 ? -22.258 9.498 -18.080 1.00 25.07 101 CYS A N 1
ATOM 778 C CA . CYS A 1 99 ? -23.440 9.303 -17.247 1.00 21.27 101 CYS A CA 1
ATOM 779 C C . CYS A 1 99 ? -23.580 10.407 -16.218 1.00 26.71 101 CYS A C 1
ATOM 780 O O . CYS A 1 99 ? -22.660 10.647 -15.431 1.00 24.88 101 CYS A O 1
ATOM 783 N N . GLY A 1 100 ? -24.749 11.044 -16.197 1.00 27.76 102 GLY A N 1
ATOM 784 C CA . GLY A 1 100 ? -24.990 12.170 -15.306 1.00 28.41 102 GLY A CA 1
ATOM 785 C C . GLY A 1 100 ? -25.016 11.788 -13.838 1.00 26.10 102 GLY A C 1
ATOM 786 O O . GLY A 1 100 ? -24.587 12.564 -12.976 1.00 26.44 102 GLY A O 1
ATOM 787 N N . GLY A 1 101 ? -25.517 10.594 -13.550 1.00 27.59 103 GLY A N 1
ATOM 788 C CA . GLY A 1 101 ? -25.567 10.120 -12.176 1.00 25.65 103 GLY A CA 1
ATOM 789 C C . GLY A 1 101 ? -24.162 9.916 -11.645 1.00 24.86 103 GLY A C 1
ATOM 790 O O . GLY A 1 101 ? -23.843 10.285 -10.505 1.00 25.00 103 GLY A O 1
ATOM 791 N N . VAL A 1 102 ? -23.313 9.329 -12.482 1.00 24.67 104 VAL A N 1
ATOM 792 C CA . VAL A 1 102 ? -21.913 9.132 -12.128 1.00 24.38 104 VAL A CA 1
ATOM 793 C C . VAL A 1 102 ? -21.217 10.486 -11.973 1.00 25.53 104 VAL A C 1
ATOM 794 O O . VAL A 1 102 ? -20.501 10.724 -10.985 1.00 25.88 104 VAL A O 1
ATOM 798 N N . ARG A 1 103 ? -21.449 11.390 -12.923 1.00 25.30 105 ARG A N 1
ATOM 799 C CA . ARG A 1 103 ? -20.854 12.718 -12.862 1.00 27.72 105 ARG A CA 1
ATOM 800 C C . ARG A 1 103 ? -21.214 13.447 -11.562 1.00 30.06 105 ARG A C 1
ATOM 801 O O . ARG A 1 103 ? -20.348 14.043 -10.919 1.00 30.28 105 ARG A O 1
ATOM 809 N N . ALA A 1 104 ? -22.489 13.402 -11.189 1.00 28.88 106 ALA A N 1
ATOM 810 C CA . ALA A 1 104 ? -22.967 14.053 -9.964 1.00 30.53 106 ALA A CA 1
ATOM 811 C C . ALA A 1 104 ? -22.243 13.542 -8.715 1.00 29.52 106 ALA A C 1
ATOM 812 O O . ALA A 1 104 ? -22.075 14.278 -7.735 1.00 29.29 106 ALA A O 1
ATOM 814 N N . SER A 1 105 ? -21.806 12.285 -8.752 1.00 28.35 107 SER A N 1
ATOM 815 C CA . SER A 1 105 ? -21.129 11.677 -7.613 1.00 28.21 107 SER A CA 1
ATOM 816 C C . SER A 1 105 ? -19.705 12.195 -7.428 1.00 29.69 107 SER A C 1
ATOM 817 O O . SER A 1 105 ? -19.085 11.957 -6.393 1.00 33.40 107 SER A O 1
ATOM 820 N N . LEU A 1 106 ? -19.202 12.918 -8.430 1.00 29.49 108 LEU A N 1
ATOM 821 C CA . LEU A 1 106 ? -17.876 13.530 -8.375 1.00 31.64 108 LEU A CA 1
ATOM 822 C C . LEU A 1 106 ? -17.959 15.005 -8.007 1.00 37.46 108 LEU A C 1
ATOM 823 O O . LEU A 1 106 ? -16.938 15.673 -7.848 1.00 43.88 108 LEU A O 1
ATOM 828 N N . HIS A 1 107 ? -19.180 15.513 -7.887 1.00 33.24 109 HIS A N 1
ATOM 829 C CA . HIS A 1 107 ? -19.395 16.920 -7.567 1.00 34.38 109 HIS A CA 1
ATOM 830 C C . HIS A 1 107 ? -20.118 17.044 -6.245 1.00 33.86 109 HIS A C 1
ATOM 831 O O . HIS A 1 107 ? -20.548 16.037 -5.665 1.00 32.44 109 HIS A O 1
ATOM 838 N N . ASN A 1 108 ? -20.256 18.270 -5.759 1.00 35.76 110 ASN A N 1
ATOM 839 C CA . ASN A 1 108 ? -20.722 18.438 -4.394 1.00 38.48 110 ASN A CA 1
ATOM 840 C C . ASN A 1 108 ? -22.060 19.154 -4.298 1.00 37.77 110 ASN A C 1
ATOM 841 O O . ASN A 1 108 ? -22.413 19.693 -3.254 1.00 39.81 110 ASN A O 1
ATOM 850 N N . ASP A 1 109 ? -22.814 19.131 -5.389 1.00 31.27 111 ASP A N 1
ATOM 851 C CA . ASP A 1 109 ? -24.147 19.710 -5.397 1.00 35.20 111 ASP A CA 1
ATOM 852 C C . ASP A 1 109 ? -25.155 18.760 -4.771 1.00 32.96 111 ASP A C 1
ATOM 853 O O . ASP A 1 109 ? -25.072 17.543 -4.952 1.00 39.10 111 ASP A O 1
ATOM 858 N N . GLN A 1 110 ? -26.115 19.313 -4.039 1.00 32.70 112 GLN A N 1
ATOM 859 C CA . GLN A 1 110 ? -27.230 18.497 -3.577 1.00 31.65 112 GLN A CA 1
ATOM 860 C C . GLN A 1 110 ? -28.263 18.343 -4.672 1.00 36.20 112 GLN A C 1
ATOM 861 O O . GLN A 1 110 ? -28.704 19.325 -5.253 1.00 42.75 112 GLN A O 1
ATOM 867 N N . LEU A 1 111 ? -28.672 17.115 -4.947 1.00 44.01 113 LEU A N 1
ATOM 868 C CA . LEU A 1 111 ? -29.665 16.921 -5.993 1.00 47.08 113 LEU A CA 1
ATOM 869 C C . LEU A 1 111 ? -31.032 16.627 -5.396 1.00 47.39 113 LEU A C 1
ATOM 870 O O . LEU A 1 111 ? -32.055 16.815 -6.056 1.00 53.24 113 LEU A O 1
ATOM 875 N N . GLY A 1 112 ? -31.045 16.196 -4.137 1.00 32.02 114 GLY A N 1
ATOM 876 C CA . GLY A 1 112 ? -32.282 15.819 -3.478 1.00 32.55 114 GLY A CA 1
ATOM 877 C C . GLY A 1 112 ? -32.281 14.362 -3.056 1.00 33.32 114 GLY A C 1
ATOM 878 O O . GLY A 1 112 ? -31.283 13.857 -2.544 1.00 35.14 114 GLY A O 1
ATOM 879 N N . LEU A 1 113 ? -33.409 13.688 -3.256 1.00 31.32 115 LEU A N 1
ATOM 880 C CA . LEU A 1 113 ? -33.542 12.279 -2.882 1.00 29.75 115 LEU A CA 1
ATOM 881 C C . LEU A 1 113 ? -32.451 11.401 -3.497 1.00 30.51 115 LEU A C 1
ATOM 882 O O . LEU A 1 113 ? -32.035 10.397 -2.915 1.00 30.84 115 LEU A O 1
ATOM 887 N N . ILE A 1 114 ? -32.000 11.788 -4.682 1.00 27.99 116 ILE A N 1
ATOM 888 C CA . ILE A 1 114 ? -31.002 11.041 -5.431 1.00 28.95 116 ILE A CA 1
ATOM 889 C C . ILE A 1 114 ? -29.642 11.007 -4.734 1.00 28.16 116 ILE A C 1
ATOM 890 O O . ILE A 1 114 ? -28.816 10.149 -5.049 1.00 28.87 116 ILE A O 1
ATOM 895 N N . ASP A 1 115 ? -29.408 11.933 -3.801 1.00 26.32 117 ASP A N 1
ATOM 896 C CA . ASP A 1 115 ? -28.186 11.935 -2.996 1.00 32.15 117 ASP A CA 1
ATOM 897 C C . ASP A 1 115 ? -27.898 10.552 -2.402 1.00 27.19 117 ASP A C 1
ATOM 898 O O . ASP A 1 115 ? -26.776 10.043 -2.491 1.00 26.20 117 ASP A O 1
ATOM 903 N N . GLY A 1 116 ? -28.908 9.938 -1.792 1.00 26.09 118 GLY A N 1
ATOM 904 C CA . GLY A 1 116 ? -28.743 8.610 -1.222 1.00 24.27 118 GLY A CA 1
ATOM 905 C C . GLY A 1 116 ? -28.564 7.525 -2.270 1.00 19.69 118 GLY A C 1
ATOM 906 O O . GLY A 1 116 ? -27.761 6.610 -2.103 1.00 22.15 118 GLY A O 1
ATOM 907 N N . TRP A 1 117 ? -29.350 7.611 -3.338 1.00 20.46 119 TRP A N 1
ATOM 908 C CA . TRP A 1 117 ? -29.289 6.655 -4.433 1.00 19.72 119 TRP A CA 1
ATOM 909 C C . TRP A 1 117 ? -27.895 6.530 -5.037 1.00 19.13 119 TRP A C 1
ATOM 910 O O . TRP A 1 117 ? -27.422 5.431 -5.351 1.00 20.91 119 TRP A O 1
ATOM 921 N N . LEU A 1 118 ? -27.242 7.686 -5.188 1.00 20.64 120 LEU A N 1
ATOM 922 C CA . LEU A 1 118 ? -25.926 7.731 -5.807 1.00 20.98 120 LEU A CA 1
ATOM 923 C C . LEU A 1 118 ? -24.756 7.675 -4.819 1.00 23.26 120 LEU A C 1
ATOM 924 O O . LEU A 1 118 ? -23.603 7.707 -5.248 1.00 24.18 120 LEU A O 1
ATOM 929 N N . ARG A 1 119 ? -25.008 7.583 -3.511 1.00 19.21 121 ARG A N 1
ATOM 930 C CA . ARG A 1 119 ? -23.866 7.715 -2.601 1.00 20.99 121 ARG A CA 1
ATOM 931 C C . ARG A 1 119 ? -22.904 6.526 -2.692 1.00 22.22 121 ARG A C 1
ATOM 932 O O . ARG A 1 119 ? -21.733 6.667 -2.372 1.00 25.15 121 ARG A O 1
ATOM 940 N N . SER A 1 120 ? -23.363 5.358 -3.130 1.00 20.89 122 SER A N 1
ATOM 941 C CA . SER A 1 120 ? -22.419 4.264 -3.313 1.00 20.35 122 SER A CA 1
ATOM 942 C C . SER A 1 120 ? -21.400 4.577 -4.416 1.00 21.71 122 SER A C 1
ATOM 943 O O . SER A 1 120 ? -20.255 4.142 -4.329 1.00 25.35 122 SER A O 1
ATOM 948 N N . ILE A 1 121 ? -21.803 5.327 -5.444 1.00 21.74 123 ILE A N 1
ATOM 949 C CA . ILE A 1 121 ? -20.851 5.730 -6.480 1.00 22.66 123 ILE A CA 1
ATOM 950 C C . ILE A 1 121 ? -19.841 6.719 -5.897 1.00 22.71 123 ILE A C 1
ATOM 951 O O . ILE A 1 121 ? -18.648 6.656 -6.210 1.00 26.28 123 ILE A O 1
ATOM 956 N N . ARG A 1 122 ? -20.327 7.638 -5.066 1.00 22.69 124 ARG A N 1
ATOM 957 C CA . ARG A 1 122 ? -19.454 8.551 -4.327 1.00 23.22 124 ARG A CA 1
ATOM 958 C C . ARG A 1 122 ? -18.464 7.769 -3.470 1.00 25.97 124 ARG A C 1
ATOM 959 O O . ARG A 1 122 ? -17.277 8.103 -3.425 1.00 26.43 124 ARG A O 1
ATOM 967 N N . ASP A 1 123 ? -18.952 6.731 -2.784 1.00 23.67 125 ASP A N 1
ATOM 968 C CA . ASP A 1 123 ? -18.058 5.894 -1.986 1.00 23.25 125 ASP A CA 1
ATOM 969 C C . ASP A 1 123 ? -17.004 5.246 -2.877 1.00 25.63 125 ASP A C 1
ATOM 970 O O . ASP A 1 123 ? -15.854 5.102 -2.473 1.00 28.05 125 ASP A O 1
ATOM 975 N N . LEU A 1 124 ? -17.412 4.818 -4.077 1.00 23.37 126 LEU A N 1
ATOM 976 C CA . LEU A 1 124 ? -16.509 4.142 -4.996 1.00 25.67 126 LEU A CA 1
ATOM 977 C C . LEU A 1 124 ? -15.449 5.115 -5.480 1.00 29.57 126 LEU A C 1
ATOM 978 O O . LEU A 1 124 ? -14.269 4.770 -5.573 1.00 31.97 126 LEU A O 1
ATOM 983 N N . ALA A 1 125 ? -15.875 6.342 -5.768 1.00 26.12 127 ALA A N 1
ATOM 984 C CA . ALA A 1 125 ? -14.955 7.393 -6.190 1.00 27.92 127 ALA A CA 1
ATOM 985 C C . ALA A 1 125 ? -13.979 7.715 -5.062 1.00 32.94 127 ALA A C 1
ATOM 986 O O . ALA A 1 125 ? -12.809 7.996 -5.315 1.00 35.21 127 ALA A O 1
ATOM 988 N N . TYR A 1 126 ? -14.456 7.655 -3.820 1.00 30.65 128 TYR A N 1
ATOM 989 C CA . TYR A 1 126 ? -13.588 7.909 -2.670 1.00 29.25 128 TYR A CA 1
ATOM 990 C C . TYR A 1 126 ? -12.577 6.779 -2.530 1.00 32.76 128 TYR A C 1
ATOM 991 O O . TYR A 1 126 ? -11.385 7.013 -2.325 1.00 32.88 128 TYR A O 1
ATOM 1000 N N . GLU A 1 127 ? -13.061 5.549 -2.646 1.00 29.36 129 GLU A N 1
ATOM 1001 C CA . GLU A 1 127 ? -12.201 4.376 -2.600 1.00 30.24 129 GLU A CA 1
ATOM 1002 C C . GLU A 1 127 ? -11.081 4.466 -3.639 1.00 32.85 129 GLU A C 1
ATOM 1003 O O . GLU A 1 127 ? -9.935 4.103 -3.359 1.00 33.89 129 GLU A O 1
ATOM 1009 N N . TYR A 1 128 ? -11.409 4.966 -4.832 1.00 30.37 130 TYR A N 1
ATOM 1010 C CA . TYR A 1 128 ? -10.430 5.070 -5.914 1.00 31.80 130 TYR A CA 1
ATOM 1011 C C . TYR A 1 128 ? -9.907 6.492 -6.122 1.00 33.76 130 TYR A C 1
ATOM 1012 O O . TYR A 1 128 ? -9.515 6.850 -7.228 1.00 35.30 130 TYR A O 1
ATOM 1021 N N . ARG A 1 129 ? -9.882 7.296 -5.062 1.00 32.10 131 ARG A N 1
ATOM 1022 C CA . ARG A 1 129 ? -9.585 8.722 -5.214 1.00 32.28 131 ARG A CA 1
ATOM 1023 C C . ARG A 1 129 ? -8.180 8.980 -5.760 1.00 36.20 131 ARG A C 1
ATOM 1024 O O . ARG A 1 129 ? -7.986 9.888 -6.567 1.00 39.75 131 ARG A O 1
ATOM 1032 N N . GLU A 1 130 ? -7.213 8.167 -5.344 1.00 38.43 132 GLU A N 1
ATOM 1033 C CA . GLU A 1 130 ? -5.836 8.334 -5.809 1.00 44.69 132 GLU A CA 1
ATOM 1034 C C . GLU A 1 130 ? -5.724 8.012 -7.295 1.00 42.10 132 GLU A C 1
ATOM 1035 O O . GLU A 1 130 ? -5.076 8.736 -8.052 1.00 42.66 132 GLU A O 1
ATOM 1041 N N . HIS A 1 131 ? -6.372 6.923 -7.696 1.00 43.21 133 HIS A N 1
ATOM 1042 C CA . HIS A 1 131 ? -6.431 6.509 -9.095 1.00 40.82 133 HIS A CA 1
ATOM 1043 C C . HIS A 1 131 ? -7.069 7.586 -9.970 1.00 39.94 133 HIS A C 1
ATOM 1044 O O . HIS A 1 131 ? -6.517 7.977 -10.996 1.00 40.81 133 HIS A O 1
ATOM 1051 N N . LEU A 1 132 ? -8.233 8.071 -9.552 1.00 34.79 134 LEU A N 1
ATOM 1052 C CA . LEU A 1 132 ? -8.947 9.099 -10.304 1.00 35.79 134 LEU A CA 1
ATOM 1053 C C . LEU A 1 132 ? -8.164 10.409 -10.363 1.00 38.41 134 LEU A C 1
ATOM 1054 O O . LEU A 1 132 ? -8.194 11.115 -11.374 1.00 40.87 134 LEU A O 1
ATOM 1059 N N . GLU A 1 133 ? -7.463 10.720 -9.275 1.00 37.37 135 GLU A N 1
ATOM 1060 C CA . GLU A 1 133 ? -6.697 11.959 -9.164 1.00 44.88 135 GLU A CA 1
ATOM 1061 C C . GLU A 1 133 ? -5.592 12.053 -10.212 1.00 47.61 135 GLU A C 1
ATOM 1062 O O . GLU A 1 133 ? -5.175 13.150 -10.575 1.00 47.90 135 GLU A O 1
ATOM 1064 N N . GLN A 1 134 ? -5.121 10.904 -10.692 1.00 48.84 136 GLN A N 1
ATOM 1065 C CA . GLN A 1 134 ? -4.076 10.871 -11.715 1.00 51.12 136 GLN A CA 1
ATOM 1066 C C . GLN A 1 134 ? -4.592 11.389 -13.054 1.00 50.90 136 GLN A C 1
ATOM 1067 O O . GLN A 1 134 ? -3.820 11.837 -13.900 1.00 50.72 136 GLN A O 1
ATOM 1073 N N . LEU A 1 135 ? -5.905 11.324 -13.240 1.00 45.63 137 LEU A N 1
ATOM 1074 C CA . LEU A 1 135 ? -6.520 11.728 -14.494 1.00 48.38 137 LEU A CA 1
ATOM 1075 C C . LEU A 1 135 ? -6.701 13.240 -14.553 1.00 44.85 137 LEU A C 1
ATOM 1076 O O . LEU A 1 135 ? -7.285 13.843 -13.655 1.00 43.12 137 LEU A O 1
ATOM 1081 N N . PRO A 1 136 ? -6.197 13.856 -15.632 1.00 49.13 138 PRO A N 1
ATOM 1082 C CA . PRO A 1 136 ? -6.090 15.313 -15.746 1.00 56.53 138 PRO A CA 1
ATOM 1083 C C . PRO A 1 136 ? -7.416 16.054 -15.926 1.00 57.13 138 PRO A C 1
ATOM 1084 O O . PRO A 1 136 ? -7.511 17.199 -15.493 1.00 63.96 138 PRO A O 1
ATOM 1088 N N . THR A 1 137 ? -8.414 15.435 -16.547 1.00 44.10 139 THR A N 1
ATOM 1089 C CA . THR A 1 137 ? -9.661 16.149 -16.809 1.00 42.13 139 THR A CA 1
ATOM 1090 C C . THR A 1 137 ? -10.843 15.524 -16.083 1.00 41.99 139 THR A C 1
ATOM 1091 O O . THR A 1 137 ? -10.837 14.332 -15.792 1.00 39.78 139 THR A O 1
ATOM 1095 N N . GLU A 1 138 ? -11.857 16.341 -15.810 1.00 41.73 140 GLU A N 1
ATOM 1096 C CA . GLU A 1 138 ? -13.084 15.867 -15.173 1.00 43.29 140 GLU A CA 1
ATOM 1097 C C . GLU A 1 138 ? -13.795 14.811 -16.021 1.00 43.35 140 GLU A C 1
ATOM 1098 O O . GLU A 1 138 ? -14.386 13.872 -15.487 1.00 35.50 140 GLU A O 1
ATOM 1104 N N . GLU A 1 139 ? -13.736 14.961 -17.341 1.00 41.36 141 GLU A N 1
ATOM 1105 C CA . GLU A 1 139 ? -14.403 14.024 -18.238 1.00 38.61 141 GLU A CA 1
ATOM 1106 C C . GLU A 1 139 ? -13.739 12.649 -18.189 1.00 38.30 141 GLU A C 1
ATOM 1107 O O . GLU A 1 139 ? -14.413 11.608 -18.253 1.00 34.33 141 GLU A O 1
ATOM 1113 N N . GLU A 1 140 ? -12.416 12.648 -18.074 1.00 35.88 142 GLU A N 1
ATOM 1114 C CA . GLU A 1 140 ? -11.665 11.411 -17.889 1.00 35.58 142 GLU A CA 1
ATOM 1115 C C . GLU A 1 140 ? -12.019 10.744 -16.563 1.00 32.93 142 GLU A C 1
ATOM 1116 O O . GLU A 1 140 ? -12.147 9.527 -16.494 1.00 35.05 142 GLU A O 1
ATOM 1122 N N . ARG A 1 141 ? -12.150 11.549 -15.512 1.00 33.23 143 ARG A N 1
ATOM 1123 C CA . ARG A 1 141 ? -12.509 11.030 -14.197 1.00 31.00 143 ARG A CA 1
ATOM 1124 C C . ARG A 1 141 ? -13.908 10.438 -14.226 1.00 31.44 143 ARG A C 1
ATOM 1125 O O . ARG A 1 141 ? -14.124 9.333 -13.720 1.00 30.93 143 ARG A O 1
ATOM 1133 N N . VAL A 1 142 ? -14.853 11.171 -14.809 1.00 29.66 144 VAL A N 1
ATOM 1134 C CA . VAL A 1 142 ? -16.221 10.671 -14.944 1.00 28.48 144 VAL A CA 1
ATOM 1135 C C . VAL A 1 142 ? -16.254 9.352 -15.710 1.00 29.75 144 VAL A C 1
ATOM 1136 O O . VAL A 1 142 ? -16.855 8.377 -15.251 1.00 27.76 144 VAL A O 1
ATOM 1140 N N . ASP A 1 143 ? -15.595 9.310 -16.864 1.00 29.17 145 ASP A N 1
ATOM 1141 C CA . ASP A 1 143 ? -15.651 8.122 -17.714 1.00 25.00 145 ASP A CA 1
ATOM 1142 C C . ASP A 1 143 ? -14.994 6.910 -17.056 1.00 27.58 145 ASP A C 1
ATOM 1143 O O . ASP A 1 143 ? -15.487 5.794 -17.185 1.00 27.70 145 ASP A O 1
ATOM 1148 N N . ARG A 1 144 ? -13.907 7.124 -16.316 1.00 28.12 146 ARG A N 1
ATOM 1149 C CA . ARG A 1 144 ? -13.282 6.016 -15.593 1.00 26.32 146 ARG A CA 1
ATOM 1150 C C . ARG A 1 144 ? -14.194 5.542 -14.467 1.00 26.76 146 ARG A C 1
ATOM 1151 O O . ARG A 1 144 ? -14.347 4.339 -14.250 1.00 27.60 146 ARG A O 1
ATOM 1159 N N . LEU A 1 145 ? -14.813 6.480 -13.756 1.00 24.29 147 LEU A N 1
ATOM 1160 C CA . LEU A 1 145 ? -15.744 6.089 -12.697 1.00 23.87 147 LEU A CA 1
ATOM 1161 C C . LEU A 1 145 ? -16.962 5.362 -13.270 1.00 24.68 147 LEU A C 1
ATOM 1162 O O . LEU A 1 145 ? -17.523 4.479 -12.617 1.00 23.99 147 LEU A O 1
ATOM 1167 N N . CYS A 1 146 ? -17.371 5.722 -14.485 1.00 24.95 148 CYS A N 1
ATOM 1168 C CA . CYS A 1 146 ? -18.452 4.980 -15.156 1.00 24.94 148 CYS A CA 1
ATOM 1169 C C . CYS A 1 146 ? -18.084 3.505 -15.329 1.00 25.27 148 CYS A C 1
ATOM 1170 O O . CYS A 1 146 ? -18.922 2.615 -15.143 1.00 23.71 148 CYS A O 1
ATOM 1173 N N . GLU A 1 147 ? -16.828 3.254 -15.693 1.00 25.59 149 GLU A N 1
ATOM 1174 C CA . GLU A 1 147 ? -16.307 1.890 -15.817 1.00 23.99 149 GLU A CA 1
ATOM 1175 C C . GLU A 1 147 ? -16.230 1.179 -14.472 1.00 26.15 149 GLU A C 1
ATOM 1176 O O . GLU A 1 147 ? -16.682 0.042 -14.338 1.00 24.86 149 GLU A O 1
ATOM 1182 N N . LEU A 1 148 ? -15.631 1.842 -13.485 1.00 24.35 150 LEU A N 1
ATOM 1183 C CA . LEU A 1 148 ? -15.504 1.281 -12.150 1.00 23.41 150 LEU A CA 1
ATOM 1184 C C . LEU A 1 148 ? -16.877 0.921 -11.595 1.00 23.66 150 LEU A C 1
ATOM 1185 O O . LEU A 1 148 ? -17.052 -0.111 -10.942 1.00 24.27 150 LEU A O 1
ATOM 1190 N N . ASN A 1 149 ? -17.855 1.778 -11.869 1.00 22.75 151 ASN A N 1
ATOM 1191 C CA . ASN A 1 149 ? -19.215 1.535 -11.395 1.00 23.00 151 ASN A CA 1
ATOM 1192 C C . ASN A 1 149 ? -19.788 0.249 -11.990 1.00 21.38 151 ASN A C 1
ATOM 1193 O O . ASN A 1 149 ? -20.360 -0.568 -11.262 1.00 22.61 151 ASN A O 1
ATOM 1198 N N . VAL A 1 150 ? -19.629 0.061 -13.301 1.00 21.74 152 VAL A N 1
ATOM 1199 C CA . VAL A 1 150 ? -20.115 -1.181 -13.923 1.00 23.16 152 VAL A CA 1
ATOM 1200 C C . VAL A 1 150 ? -19.451 -2.412 -13.301 1.00 23.84 152 VAL A C 1
ATOM 1201 O O . VAL A 1 150 ? -20.110 -3.408 -12.992 1.00 22.51 152 VAL A O 1
ATOM 1205 N N . ILE A 1 151 ? -18.139 -2.331 -13.113 1.00 22.97 153 ILE A N 1
ATOM 1206 C CA . ILE A 1 151 ? -17.381 -3.443 -12.548 1.00 23.89 153 ILE A CA 1
ATOM 1207 C C . ILE A 1 151 ? -17.865 -3.808 -11.135 1.00 24.97 153 ILE A C 1
ATOM 1208 O O . ILE A 1 151 ? -18.021 -5.000 -10.821 1.00 24.32 153 ILE A O 1
ATOM 1213 N N . GLN A 1 152 ? -18.164 -2.798 -10.316 1.00 22.57 154 GLN A N 1
ATOM 1214 C CA . GLN A 1 152 ? -18.711 -3.034 -8.984 1.00 20.47 154 GLN A CA 1
ATOM 1215 C C . GLN A 1 152 ? -20.086 -3.703 -9.053 1.00 21.08 154 GLN A C 1
ATOM 1216 O O . GLN A 1 152 ? -20.390 -4.584 -8.253 1.00 21.78 154 GLN A O 1
ATOM 1222 N N . GLN A 1 153 ? -20.922 -3.295 -10.010 1.00 21.94 155 GLN A N 1
ATOM 1223 C CA . GLN A 1 153 ? -22.275 -3.849 -10.064 1.00 22.89 155 GLN A CA 1
ATOM 1224 C C . GLN A 1 153 ? -22.261 -5.303 -10.530 1.00 23.79 155 GLN A C 1
ATOM 1225 O O . GLN A 1 153 ? -23.068 -6.102 -10.066 1.00 22.86 155 GLN A O 1
ATOM 1231 N N . VAL A 1 154 ? -21.348 -5.634 -11.436 1.00 21.83 156 VAL A N 1
ATOM 1232 C CA . VAL A 1 154 ? -21.165 -7.019 -11.862 1.00 21.79 156 VAL A CA 1
ATOM 1233 C C . VAL A 1 154 ? -20.812 -7.881 -10.653 1.00 23.21 156 VAL A C 1
ATOM 1234 O O . VAL A 1 154 ? -21.399 -8.951 -10.448 1.00 22.76 156 VAL A O 1
ATOM 1238 N N . ALA A 1 155 ? -19.871 -7.406 -9.840 1.00 22.81 157 ALA A N 1
ATOM 1239 C CA . ALA A 1 155 ? -19.512 -8.120 -8.620 1.00 22.13 157 ALA A CA 1
ATOM 1240 C C . ALA A 1 155 ? -20.728 -8.270 -7.705 1.00 21.48 157 ALA A C 1
ATOM 1241 O O . ALA A 1 155 ? -20.991 -9.345 -7.164 1.00 24.26 157 ALA A O 1
ATOM 1243 N N . ASN A 1 156 ? -21.484 -7.192 -7.547 1.00 21.93 158 ASN A N 1
ATOM 1244 C CA . ASN A 1 156 ? -22.657 -7.230 -6.686 1.00 21.55 158 ASN A CA 1
ATOM 1245 C C . ASN A 1 156 ? -23.658 -8.280 -7.132 1.00 21.85 158 ASN A C 1
ATOM 1246 O O . ASN A 1 156 ? -24.159 -9.049 -6.309 1.00 22.80 158 ASN A O 1
ATOM 1251 N N . VAL A 1 157 ? -23.948 -8.311 -8.432 1.00 22.92 159 VAL A N 1
ATOM 1252 C CA . VAL A 1 157 ? -24.896 -9.288 -8.970 1.00 20.17 159 VAL A CA 1
ATOM 1253 C C . VAL A 1 157 ? -24.398 -10.699 -8.689 1.00 21.36 159 VAL A C 1
ATOM 1254 O O . VAL A 1 157 ? -25.156 -11.566 -8.240 1.00 21.66 159 VAL A O 1
ATOM 1258 N N . SER A 1 158 ? -23.104 -10.911 -8.905 1.00 23.47 160 SER A N 1
ATOM 1259 C CA . SER A 1 158 ? -22.521 -12.241 -8.745 1.00 21.44 160 SER A CA 1
ATOM 1260 C C . SER A 1 158 ? -22.504 -12.705 -7.285 1.00 21.61 160 SER A C 1
ATOM 1261 O O . SER A 1 158 ? -22.409 -13.909 -7.006 1.00 24.60 160 SER A O 1
ATOM 1266 N N . HIS A 1 159 ? -22.623 -11.753 -6.353 1.00 22.01 161 HIS A N 1
ATOM 1267 C CA . HIS A 1 159 ? -22.607 -12.090 -4.930 1.00 22.40 161 HIS A CA 1
ATOM 1268 C C . HIS A 1 159 ? -23.974 -12.442 -4.397 1.00 23.28 161 HIS A C 1
ATOM 1269 O O . HIS A 1 159 ? -24.088 -12.917 -3.261 1.00 24.62 161 HIS A O 1
ATOM 1276 N N . THR A 1 160 ? -25.016 -12.190 -5.177 1.00 22.15 162 THR A N 1
ATOM 1277 C CA . THR A 1 160 ? -26.357 -12.516 -4.698 1.00 23.72 162 THR A CA 1
ATOM 1278 C C . THR A 1 160 ? -26.568 -14.026 -4.559 1.00 25.73 162 THR A C 1
ATOM 1279 O O . THR A 1 160 ? -25.992 -14.839 -5.296 1.00 24.14 162 THR A O 1
ATOM 1283 N N . SER A 1 161 ? -27.403 -14.403 -3.600 1.00 26.23 163 SER A N 1
ATOM 1284 C CA . SER A 1 161 ? -27.782 -15.794 -3.465 1.00 25.15 163 SER A CA 1
ATOM 1285 C C . SER A 1 161 ? -28.607 -16.245 -4.670 1.00 23.01 163 SER A C 1
ATOM 1286 O O . SER A 1 161 ? -28.582 -17.421 -5.026 1.00 26.02 163 SER A O 1
ATOM 1291 N N . ILE A 1 162 ? -29.331 -15.321 -5.303 1.00 26.16 164 ILE A N 1
ATOM 1292 C CA . ILE A 1 162 ? -30.095 -15.655 -6.509 1.00 23.87 164 ILE A CA 1
ATOM 1293 C C . ILE A 1 162 ? -29.186 -16.253 -7.577 1.00 22.09 164 ILE A C 1
ATOM 1294 O O . ILE A 1 162 ? -29.460 -17.328 -8.120 1.00 24.42 164 ILE A O 1
ATOM 1299 N N . VAL A 1 163 ? -28.090 -15.559 -7.856 1.00 22.61 165 VAL A N 1
ATOM 1300 C CA . VAL A 1 163 ? -27.172 -16.020 -8.891 1.00 22.45 165 VAL A CA 1
ATOM 1301 C C . VAL A 1 163 ? -26.438 -17.265 -8.430 1.00 27.49 165 VAL A C 1
ATOM 1302 O O . VAL A 1 163 ? -26.346 -18.245 -9.171 1.00 25.33 165 VAL A O 1
ATOM 1306 N N . GLN A 1 164 ? -25.950 -17.256 -7.192 1.00 24.69 166 GLN A N 1
ATOM 1307 C CA . GLN A 1 164 ? -25.140 -18.384 -6.734 1.00 27.29 166 GLN A CA 1
ATOM 1308 C C . GLN A 1 164 ? -25.943 -19.676 -6.622 1.00 25.96 166 GLN A C 1
ATOM 1309 O O . GLN A 1 164 ? -25.443 -20.757 -6.931 1.00 28.09 166 GLN A O 1
ATOM 1315 N N . ASN A 1 165 ? -27.194 -19.565 -6.194 1.00 27.88 167 ASN A N 1
ATOM 1316 C CA . ASN A 1 165 ? -28.058 -20.737 -6.120 1.00 29.32 167 ASN A CA 1
ATOM 1317 C C . ASN A 1 165 ? -28.441 -21.274 -7.491 1.00 26.94 167 ASN A C 1
ATOM 1318 O O . ASN A 1 165 ? -28.633 -22.486 -7.658 1.00 31.22 167 ASN A O 1
ATOM 1323 N N . ALA A 1 166 ? -28.552 -20.380 -8.471 1.00 27.35 168 ALA A N 1
ATOM 1324 C CA . ALA A 1 166 ? -28.730 -20.822 -9.850 1.00 27.04 168 ALA A CA 1
ATOM 1325 C C . ALA A 1 166 ? -27.548 -21.675 -10.271 1.00 31.54 168 ALA A C 1
ATOM 1326 O O . ALA A 1 166 ? -27.718 -22.731 -10.881 1.00 31.60 168 ALA A O 1
ATOM 1328 N N . TRP A 1 167 ? -26.342 -21.223 -9.944 1.00 28.55 169 TRP A N 1
ATOM 1329 C CA . TRP A 1 167 ? -25.145 -21.992 -10.280 1.00 30.99 169 TRP A CA 1
ATOM 1330 C C . TRP A 1 167 ? -25.137 -23.325 -9.540 1.00 32.67 169 TRP A C 1
ATOM 1331 O O . TRP A 1 167 ? -24.825 -24.363 -10.134 1.00 36.50 169 TRP A O 1
ATOM 1342 N N . HIS A 1 168 ? -25.472 -23.286 -8.248 1.00 32.11 170 HIS A N 1
ATOM 1343 C CA . HIS A 1 168 ? -25.505 -24.497 -7.415 1.00 36.69 170 HIS A CA 1
ATOM 1344 C C . HIS A 1 168 ? -26.350 -25.599 -8.040 1.00 36.34 170 HIS A C 1
ATOM 1345 O O . HIS A 1 168 ? -26.034 -26.791 -7.905 1.00 40.82 170 HIS A O 1
ATOM 1352 N N . ARG A 1 169 ? -27.434 -25.211 -8.705 1.00 35.23 171 ARG A N 1
ATOM 1353 C CA . ARG A 1 169 ? -28.348 -26.191 -9.280 1.00 38.60 171 ARG A CA 1
ATOM 1354 C C . ARG A 1 169 ? -28.083 -26.440 -10.764 1.00 38.94 171 ARG A C 1
ATOM 1355 O O . ARG A 1 169 ? -28.917 -27.022 -11.462 1.00 42.89 171 ARG A O 1
ATOM 1363 N N . GLY A 1 170 ? -26.917 -26.011 -11.235 1.00 38.17 172 GLY A N 1
ATOM 1364 C CA . GLY A 1 170 ? -26.461 -26.361 -12.570 1.00 40.59 172 GLY A CA 1
ATOM 1365 C C . GLY A 1 170 ? -27.007 -25.499 -13.687 1.00 40.46 172 GLY A C 1
ATOM 1366 O O . GLY A 1 170 ? -26.923 -25.851 -14.863 1.00 36.96 172 GLY A O 1
ATOM 1367 N N . GLN A 1 171 ? -27.567 -24.354 -13.327 1.00 37.03 173 GLN A N 1
ATOM 1368 C CA . GLN A 1 171 ? -28.065 -23.431 -14.326 1.00 34.00 173 GLN A CA 1
ATOM 1369 C C . GLN A 1 171 ? -26.884 -22.679 -14.946 1.00 30.29 173 GLN A C 1
ATOM 1370 O O . GLN A 1 171 ? -26.004 -22.200 -14.229 1.00 34.32 173 GLN A O 1
ATOM 1376 N N . SER A 1 172 ? -26.844 -22.602 -16.276 1.00 29.58 174 SER A N 1
ATOM 1377 C CA . SER A 1 172 ? -25.845 -21.781 -16.958 1.00 32.14 174 SER A CA 1
ATOM 1378 C C . SER A 1 172 ? -26.237 -20.314 -16.869 1.00 33.39 174 SER A C 1
ATOM 1379 O O . SER A 1 172 ? -27.329 -19.929 -17.296 1.00 30.99 174 SER A O 1
ATOM 1384 N N . LEU A 1 173 ? -25.349 -19.496 -16.317 1.00 26.83 175 LEU A N 1
ATOM 1385 C CA . LEU A 1 173 ? -25.651 -18.082 -16.102 1.00 24.77 175 LEU A CA 1
ATOM 1386 C C . LEU A 1 173 ? -24.375 -17.265 -16.035 1.00 28.09 175 LEU A C 1
ATOM 1387 O O . LEU A 1 173 ? -23.523 -17.526 -15.192 1.00 28.13 175 LEU A O 1
ATOM 1392 N N . SER A 1 174 ? -24.236 -16.291 -16.931 1.00 27.51 176 SER A N 1
ATOM 1393 C CA . SER A 1 174 ? -23.073 -15.412 -16.936 1.00 24.34 176 SER A CA 1
ATOM 1394 C C . SER A 1 174 ? -23.482 -13.983 -16.664 1.00 23.79 176 SER A C 1
ATOM 1395 O O . SER A 1 174 ? -24.499 -13.523 -17.188 1.00 28.36 176 SER A O 1
ATOM 1398 N N . VAL A 1 175 ? -22.663 -13.283 -15.887 1.00 24.03 177 VAL A N 1
ATOM 1399 C CA . VAL A 1 175 ? -22.860 -11.858 -15.603 1.00 21.14 177 VAL A CA 1
ATOM 1400 C C . VAL A 1 175 ? -21.765 -11.094 -16.310 1.00 25.03 177 VAL A C 1
ATOM 1401 O O . VAL A 1 175 ? -20.587 -11.367 -16.093 1.00 26.48 177 VAL A O 1
ATOM 1405 N N . HIS A 1 176 ? -22.151 -10.152 -17.165 1.00 22.46 178 HIS A N 1
ATOM 1406 C CA . HIS A 1 176 ? -21.194 -9.385 -17.955 1.00 22.01 178 HIS A CA 1
ATOM 1407 C C . HIS A 1 176 ? -21.209 -7.906 -17.597 1.00 22.64 178 HIS A C 1
ATOM 1408 O O . HIS A 1 17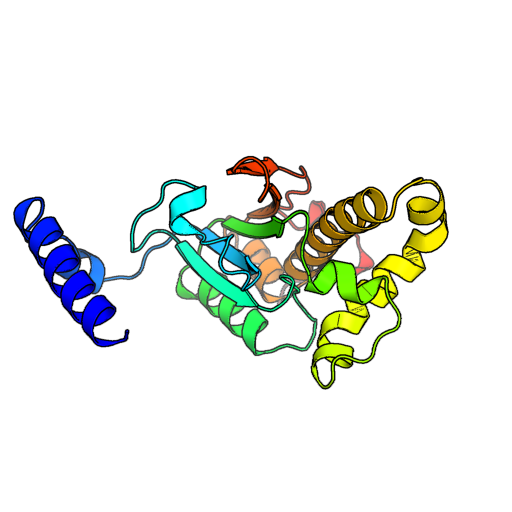6 ? -22.240 -7.378 -17.173 1.00 24.10 178 HIS A O 1
ATOM 1415 N N . GLY A 1 177 ? -20.076 -7.238 -17.811 1.00 25.12 179 GLY A N 1
ATOM 1416 C CA . GLY A 1 177 ? -19.983 -5.793 -17.657 1.00 20.97 179 GLY A CA 1
ATOM 1417 C C . GLY A 1 177 ? -19.623 -5.167 -18.983 1.00 23.63 179 GLY A C 1
ATOM 1418 O O . GLY A 1 177 ? -18.627 -5.536 -19.602 1.00 26.40 179 GLY A O 1
ATOM 1419 N N . CYS A 1 178 ? -20.450 -4.228 -19.427 1.00 23.92 180 CYS A N 1
ATOM 1420 C CA . CYS A 1 178 ? -20.192 -3.519 -20.677 1.00 22.50 180 CYS A CA 1
ATOM 1421 C C . CYS A 1 178 ? -20.365 -2.041 -20.466 1.00 23.86 180 CYS A C 1
ATOM 1422 O O . CYS A 1 178 ? -21.001 -1.604 -19.504 1.00 23.86 180 CYS A O 1
ATOM 1425 N N . ILE A 1 179 ? -19.796 -1.265 -21.378 1.00 24.42 181 ILE A N 1
ATOM 1426 C CA . ILE A 1 179 ? -19.943 0.174 -21.301 1.00 24.22 181 ILE A CA 1
ATOM 1427 C C . ILE A 1 179 ? -20.241 0.762 -22.679 1.00 24.19 181 ILE A C 1
ATOM 1428 O O . ILE A 1 179 ? -19.596 0.445 -23.681 1.00 27.93 181 ILE A O 1
ATOM 1433 N N . TYR A 1 180 ? -21.275 1.592 -22.715 1.00 22.37 182 TYR A N 1
ATOM 1434 C CA . TYR A 1 180 ? -21.773 2.162 -23.945 1.00 24.68 182 TYR A CA 1
ATOM 1435 C C . TYR A 1 180 ? -21.251 3.574 -24.138 1.00 22.34 182 TYR A C 1
ATOM 1436 O O . TYR A 1 180 ? -21.225 4.357 -23.199 1.00 23.93 182 TYR A O 1
ATOM 1445 N N . GLY A 1 181 ? -20.821 3.890 -25.354 1.00 25.28 183 GLY A N 1
ATOM 1446 C CA . GLY A 1 181 ? -20.397 5.240 -25.686 1.00 24.79 183 GLY A CA 1
ATOM 1447 C C . GLY A 1 181 ? -21.545 6.062 -26.244 1.00 25.34 183 GLY A C 1
ATOM 1448 O O . GLY A 1 181 ? -22.016 5.791 -27.345 1.00 25.69 183 GLY A O 1
ATOM 1449 N N . ILE A 1 182 ? -22.029 7.051 -25.491 1.00 24.56 184 ILE A N 1
ATOM 1450 C CA . ILE A 1 182 ? -23.072 7.893 -26.070 1.00 25.84 184 ILE A CA 1
ATOM 1451 C C . ILE A 1 182 ? -22.507 8.750 -27.219 1.00 27.16 184 ILE A C 1
ATOM 1452 O O . ILE A 1 182 ? -23.259 9.163 -28.097 1.00 27.73 184 ILE A O 1
ATOM 1457 N N . LYS A 1 183 ? -21.194 8.988 -27.226 1.00 26.43 185 LYS A N 1
ATOM 1458 C CA . LYS A 1 183 ? -20.558 9.739 -28.316 1.00 26.92 185 LYS A CA 1
ATOM 1459 C C . LYS A 1 183 ? -20.388 8.972 -29.630 1.00 26.33 185 LYS A C 1
ATOM 1460 O O . LYS A 1 183 ? -20.236 9.593 -30.686 1.00 30.43 185 LYS A O 1
ATOM 1466 N N . ASP A 1 184 ? -20.379 7.638 -29.584 1.00 30.11 186 ASP A N 1
ATOM 1467 C CA . ASP A 1 184 ? -20.004 6.870 -30.773 1.00 28.87 186 ASP A CA 1
ATOM 1468 C C . ASP A 1 184 ? -20.890 5.659 -31.041 1.00 28.63 186 ASP A C 1
ATOM 1469 O O . ASP A 1 184 ? -20.701 4.962 -32.037 1.00 30.66 186 ASP A O 1
ATOM 1474 N N . GLY A 1 185 ? -21.849 5.411 -30.153 1.00 27.49 187 GLY A N 1
ATOM 1475 C CA . GLY A 1 185 ? -22.805 4.338 -30.351 1.00 26.81 187 GLY A CA 1
ATOM 1476 C C . GLY A 1 185 ? -22.252 2.946 -30.124 1.00 27.51 187 GLY A C 1
ATOM 1477 O O . GLY A 1 185 ? -22.910 1.954 -30.441 1.00 27.19 187 GLY A O 1
ATOM 1478 N N . LEU A 1 186 ? -21.057 2.860 -29.547 1.00 28.76 188 LEU A N 1
ATOM 1479 C CA . LEU A 1 186 ? -20.390 1.574 -29.404 1.00 29.86 188 LEU A CA 1
ATOM 1480 C C . LEU A 1 186 ? -20.557 0.958 -28.014 1.00 27.03 188 LEU A C 1
ATOM 1481 O O . LEU A 1 186 ? -20.360 1.609 -26.992 1.00 28.55 188 LEU A O 1
ATOM 1486 N N . TRP A 1 187 ? -20.928 -0.317 -28.014 1.00 26.83 189 TRP A N 1
ATOM 1487 C CA . TRP A 1 187 ? -21.140 -1.107 -26.807 1.00 28.74 189 TRP A CA 1
ATOM 1488 C C . TRP A 1 187 ? -19.928 -2.005 -26.590 1.00 29.93 189 TRP A C 1
ATOM 1489 O O . TRP A 1 187 ? -19.684 -2.925 -27.371 1.00 33.95 189 TRP A O 1
ATOM 1500 N N . LYS A 1 188 ? -19.168 -1.726 -25.537 1.00 27.20 190 LYS A N 1
ATOM 1501 C CA . LYS A 1 188 ? -17.847 -2.322 -25.347 1.00 29.57 190 LYS A CA 1
ATOM 1502 C C . LYS A 1 188 ? -17.774 -3.209 -24.107 1.00 29.33 190 LYS A C 1
ATOM 1503 O O . LYS A 1 188 ? -18.265 -2.849 -23.044 1.00 27.76 190 LYS A O 1
ATOM 1509 N N . ASN A 1 189 ? -17.146 -4.369 -24.254 1.00 29.48 191 ASN A N 1
ATOM 1510 C CA . ASN A 1 189 ? -16.953 -5.299 -23.149 1.00 28.81 191 ASN A CA 1
ATOM 1511 C C . ASN A 1 189 ? -15.855 -4.830 -22.193 1.00 31.83 191 ASN A C 1
ATOM 1512 O O . ASN A 1 189 ? -14.760 -4.480 -22.640 1.00 33.67 191 ASN A O 1
ATOM 1517 N N . LEU A 1 190 ? -16.146 -4.821 -20.889 1.00 28.72 192 LEU A N 1
ATOM 1518 C CA . LEU A 1 190 ? -15.140 -4.494 -19.873 1.00 26.54 192 LEU A CA 1
ATOM 1519 C C . LEU A 1 190 ? -14.388 -5.744 -19.424 1.00 29.68 192 LEU A C 1
ATOM 1520 O O . LEU A 1 190 ? -13.469 -5.665 -18.606 1.00 34.42 192 LEU A O 1
ATOM 1525 N N . ASN A 1 191 ? -14.809 -6.887 -19.957 1.00 29.51 193 ASN A N 1
ATOM 1526 C CA . ASN A 1 191 ? -14.163 -8.178 -19.720 1.00 28.11 193 ASN A CA 1
ATOM 1527 C C . ASN A 1 191 ? -14.024 -8.497 -18.245 1.00 30.31 193 ASN A C 1
ATOM 1528 O O . ASN A 1 191 ? -12.927 -8.714 -17.729 1.00 34.82 193 ASN A O 1
ATOM 1533 N N . VAL A 1 192 ? -15.164 -8.513 -17.565 1.00 28.98 194 VAL A N 1
ATOM 1534 C CA . VAL A 1 192 ? -15.225 -8.883 -16.158 1.00 26.46 194 VAL A CA 1
ATOM 1535 C C . VAL A 1 192 ? -16.295 -9.953 -15.954 1.00 28.28 194 VAL A C 1
ATOM 1536 O O . VAL A 1 192 ? -16.929 -10.023 -14.902 1.00 27.37 194 VAL A O 1
ATOM 1540 N N . THR A 1 193 ? -16.469 -10.807 -16.958 1.00 27.67 195 THR A N 1
ATOM 1541 C CA . THR A 1 193 ? -17.546 -11.788 -16.936 1.00 26.46 195 THR A CA 1
ATOM 1542 C C . THR A 1 193 ? -17.325 -12.839 -15.847 1.00 27.91 195 THR A C 1
ATOM 1543 O O . THR A 1 193 ? -16.221 -13.360 -15.681 1.00 31.03 195 THR A O 1
ATOM 1547 N N . VAL A 1 194 ? -18.388 -13.122 -15.096 1.00 25.54 196 VAL A N 1
ATOM 1548 C CA . VAL A 1 194 ? -18.401 -14.135 -14.045 1.00 24.31 196 VAL A CA 1
ATOM 1549 C C . VAL A 1 194 ? -19.423 -15.195 -14.415 1.00 29.95 196 VAL A C 1
ATOM 1550 O O . VAL A 1 194 ? -20.579 -14.862 -14.682 1.00 27.20 196 VAL A O 1
ATOM 1554 N N . SER A 1 195 ? -19.016 -16.463 -14.425 1.00 26.47 197 SER A N 1
ATOM 1555 C CA . SER A 1 195 ? -19.904 -17.546 -14.847 1.00 29.13 197 SER A CA 1
ATOM 1556 C C . SER A 1 195 ? -20.010 -18.682 -13.826 1.00 29.02 197 SER A C 1
ATOM 1557 O O . SER A 1 195 ? -20.754 -19.646 -14.036 1.00 30.95 197 SER A O 1
ATOM 1562 N N . GLY A 1 196 ? -19.277 -18.595 -12.720 1.00 23.82 198 GLY A N 1
ATOM 1563 C CA . GLY A 1 196 ? -19.359 -19.653 -11.732 1.00 26.12 198 GLY A CA 1
ATOM 1564 C C . GLY A 1 196 ? -18.725 -19.328 -10.400 1.00 28.52 198 GLY A C 1
ATOM 1565 O O . GLY A 1 196 ? -17.996 -18.347 -10.258 1.00 26.39 198 GLY A O 1
ATOM 1566 N N . LEU A 1 197 ? -19.000 -20.185 -9.423 1.00 28.68 199 LEU A N 1
ATOM 1567 C CA . LEU A 1 197 ? -18.615 -19.945 -8.038 1.00 29.79 199 LEU A CA 1
ATOM 1568 C C . LEU A 1 197 ? -17.109 -19.845 -7.856 1.00 30.68 199 LEU A C 1
ATOM 1569 O O . LEU A 1 197 ? -16.623 -19.121 -7.002 1.00 30.26 199 LEU A O 1
ATOM 1574 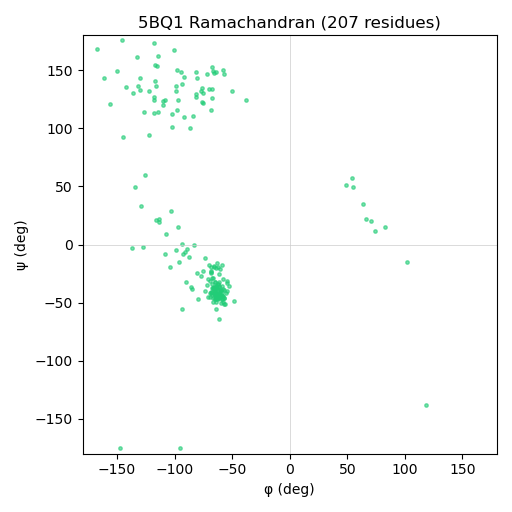N N . ASP A 1 198 ? -16.370 -20.581 -8.672 1.00 28.21 200 ASP A N 1
ATOM 1575 C CA . ASP A 1 198 ? -14.921 -20.603 -8.560 1.00 29.26 200 ASP A CA 1
ATOM 1576 C C . ASP A 1 198 ? -14.266 -19.245 -8.828 1.00 31.06 200 ASP A C 1
ATOM 1577 O O . ASP A 1 198 ? -13.094 -19.045 -8.509 1.00 35.62 200 ASP A O 1
ATOM 1582 N N . GLN A 1 199 ? -15.016 -18.321 -9.427 1.00 27.75 201 GLN A N 1
ATOM 1583 C CA . GLN A 1 199 ? -14.494 -17.004 -9.761 1.00 27.78 201 GLN A CA 1
ATOM 1584 C C . GLN A 1 199 ? -14.712 -15.978 -8.650 1.00 32.94 201 GLN A C 1
ATOM 1585 O O . GLN A 1 199 ? -14.230 -14.850 -8.742 1.00 36.51 201 GLN A O 1
ATOM 1591 N N . LEU A 1 200 ? -15.441 -16.369 -7.613 1.00 30.28 202 LEU A N 1
ATOM 1592 C CA . LEU A 1 200 ? -15.713 -15.473 -6.489 1.00 29.01 202 LEU A CA 1
ATOM 1593 C C . LEU A 1 200 ? -14.664 -15.626 -5.393 1.00 33.97 202 LEU A C 1
ATOM 1594 O O . LEU A 1 200 ? -14.187 -16.733 -5.139 1.00 33.50 202 LEU A O 1
ATOM 1599 N N . PRO A 1 201 ? -14.309 -14.510 -4.733 1.00 30.78 203 PRO A N 1
ATOM 1600 C CA . PRO A 1 201 ? -13.514 -14.586 -3.502 1.00 31.18 203 PRO A CA 1
ATOM 1601 C C . PRO A 1 201 ? -14.224 -15.455 -2.477 1.00 30.84 203 PRO A C 1
ATOM 1602 O O . PRO A 1 201 ? -15.454 -15.459 -2.445 1.00 34.00 203 PRO A O 1
ATOM 1606 N N . PRO A 1 202 ? -13.464 -16.187 -1.643 1.00 33.43 204 PRO A N 1
ATOM 1607 C CA . PRO A 1 202 ? -14.036 -17.080 -0.632 1.00 39.34 204 PRO A CA 1
ATOM 1608 C C . PRO A 1 202 ? -15.027 -16.364 0.285 1.00 32.97 204 PRO A C 1
ATOM 1609 O O . PRO A 1 202 ? -16.004 -16.969 0.731 1.00 39.28 204 PRO A O 1
ATOM 1613 N N . GLN A 1 203 ? -14.778 -15.084 0.545 1.00 33.97 205 GLN A N 1
ATOM 1614 C CA . GLN A 1 203 ? -15.629 -14.291 1.431 1.00 32.26 205 GLN A CA 1
ATOM 1615 C C . GLN A 1 203 ? -17.048 -14.116 0.901 1.00 30.47 205 GLN A C 1
ATOM 1616 O O . GLN A 1 203 ? -17.957 -13.798 1.656 1.00 32.60 205 GLN A O 1
ATOM 1622 N N . TYR A 1 204 ? -17.240 -14.313 -0.401 1.00 30.43 206 TYR A N 1
ATOM 1623 C CA . TYR A 1 204 ? -18.554 -1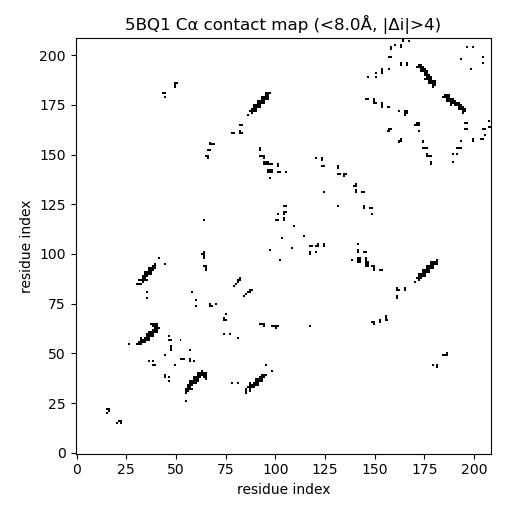4.086 -0.975 1.00 28.24 206 TYR A CA 1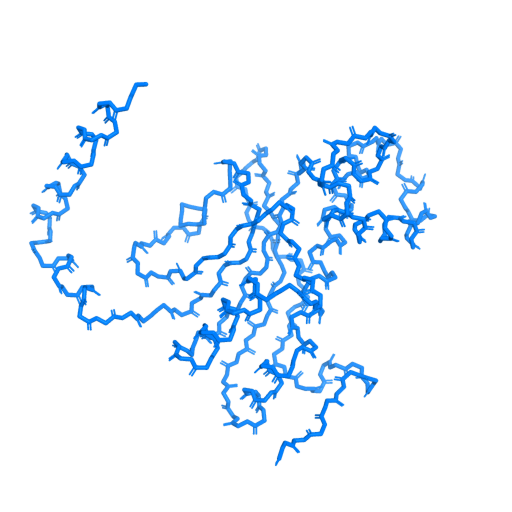
ATOM 1624 C C . TYR A 1 204 ? -19.263 -15.368 -1.368 1.00 35.98 206 TYR A C 1
ATOM 1625 O O . TYR A 1 204 ? -20.450 -15.344 -1.704 1.00 40.15 206 TYR A O 1
ATOM 1634 N N . ARG A 1 205 ? -18.554 -16.491 -1.293 1.00 34.11 207 ARG A N 1
ATOM 1635 C CA . ARG A 1 205 ? -19.138 -17.765 -1.686 1.00 40.36 207 ARG A CA 1
ATOM 1636 C C . ARG A 1 205 ? -20.097 -18.263 -0.643 1.00 43.07 207 ARG A C 1
ATOM 1637 O O . ARG A 1 205 ? -19.725 -18.464 0.510 1.00 47.77 207 ARG A O 1
ATOM 1645 N N . LEU A 1 206 ? -21.338 -18.468 -1.049 1.00 32.88 208 LEU A N 1
ATOM 1646 C CA . LEU A 1 206 ? -22.334 -18.968 -0.134 1.00 36.61 208 LEU A CA 1
ATOM 1647 C C . LEU A 1 206 ? -22.383 -20.481 -0.260 1.00 39.37 208 LEU A C 1
ATOM 1648 O O . LEU A 1 206 ? -22.298 -21.033 -1.358 1.00 38.46 208 LEU A O 1
ATOM 1653 N N . SER A 1 207 ? -22.481 -21.149 0.878 1.00 34.23 209 SER A N 1
ATOM 1654 C CA . SER A 1 207 ? -22.665 -22.588 0.889 1.00 34.58 209 SER A CA 1
ATOM 1655 C C . SER A 1 207 ? -24.024 -22.922 0.296 1.00 37.27 209 SER A C 1
ATOM 1656 O O . SER A 1 207 ? -24.962 -22.144 0.432 1.00 34.57 209 SER A O 1
ATOM 1661 N N . PRO A 1 208 ? -24.132 -24.073 -0.381 1.00 37.25 210 PRO A N 1
ATOM 1662 C CA . PRO A 1 208 ? -25.404 -24.445 -1.007 1.00 41.61 210 PRO A CA 1
ATOM 1663 C C . PRO A 1 208 ? -26.504 -24.670 0.015 1.00 47.50 210 PRO A C 1
ATOM 1664 O O . PRO A 1 208 ? -26.218 -25.103 1.131 1.00 51.97 210 PRO A O 1
ATOM 1668 N N . LEU A 1 209 ? -27.743 -24.372 -0.355 1.00 47.63 211 LEU A N 1
ATOM 1669 C CA . LEU A 1 209 ? -28.875 -24.674 0.511 1.00 59.34 211 LEU A CA 1
ATOM 1670 C C . LEU A 1 209 ? -29.038 -26.188 0.658 1.00 66.90 211 LEU A C 1
ATOM 1671 O O . LEU A 1 209 ? -29.988 -26.667 1.275 1.00 72.56 211 LEU A O 1
#

GO terms:
  GO:0008270 zinc ion binding (F, IDA)
  GO:0004089 carbonate dehydratase activity (F, IDA)

Secondary structure (DSSP, 8-state):
-HHHHHHHHHHHHHHHHHH-TTHHHHHTT----SEEEEEE--TT--HHHHTT--TTSEEEEEEGGG---TT-HHHHHHHHIIIIII--SEEEEEEETT-HHHHHTTS----STHHHHTHHHHHHHHHTHHHHHTSSSHHHHHHHHHHHHHHHHHHHHHHSHHHHHHHHTT---EEEEEEE-TTT--EEE----B-SGGGS-GGGPPPP-